Protein AF-0000000076566962 (afdb_homodimer)

Radius of gyration: 20.41 Å; Cα contacts (8 Å, |Δi|>4): 404; chains: 2; bounding box: 55×51×40 Å

Nearest PDB structures (foldseek):
  2zn9-assembly1_B  TM=9.344E-01  e=1.612E-15  Homo sapiens
  3aak-assembly1_A-2  TM=9.432E-01  e=4.659E-15  Homo sapiens
  5jjg-assembly1_A-2  TM=9.300E-01  e=2.818E-15  Mus musculus
  5gqq-assembly1_C  TM=9.405E-01  e=2.354E-14  Homo sapiens
  1hqv-assembly1_A  TM=9.440E-01  e=3.292E-14  Mus musculus

Organism: Mesocestoides corti (NCBI:txid53468)

Structure (mmCIF, N/CA/C/O backbone):
data_AF-0000000076566962-model_v1
#
loop_
_entity.id
_entity.type
_entity.pdbx_description
1 polymer Sorcin
#
loop_
_atom_site.group_PDB
_atom_site.id
_atom_site.type_symbol
_atom_site.label_atom_id
_atom_site.label_alt_id
_atom_site.label_comp_id
_atom_site.label_asym_id
_atom_site.label_entity_id
_atom_site.label_seq_id
_atom_site.pdbx_PDB_ins_code
_atom_site.Cartn_x
_atom_site.Cartn_y
_atom_site.Cartn_z
_atom_site.occupancy
_atom_site.B_iso_or_equiv
_atom_site.auth_seq_id
_atom_site.auth_comp_id
_atom_site.auth_asym_id
_atom_site.auth_atom_id
_atom_site.pdbx_PDB_model_num
ATOM 1 N N . MET A 1 1 ? 7.621 24.094 -20.094 1 69.44 1 MET A N 1
ATOM 2 C CA . MET A 1 1 ? 7.801 23.656 -18.703 1 69.44 1 MET A CA 1
ATOM 3 C C . MET A 1 1 ? 8.633 24.656 -17.922 1 69.44 1 MET A C 1
ATOM 5 O O . MET A 1 1 ? 9.5 25.328 -18.484 1 69.44 1 MET A O 1
ATOM 9 N N . ASP A 1 2 ? 8.148 25 -16.656 1 84.31 2 ASP A N 1
ATOM 10 C CA . ASP A 1 2 ? 8.836 25.938 -15.789 1 84.31 2 ASP A CA 1
ATOM 11 C C . ASP A 1 2 ? 10.281 25.516 -15.555 1 84.31 2 ASP A C 1
ATOM 13 O O . ASP A 1 2 ? 10.555 24.359 -15.281 1 84.31 2 ASP A O 1
ATOM 17 N N . GLN A 1 3 ? 11.195 26.344 -15.922 1 88.5 3 GLN A N 1
ATOM 18 C CA . GLN A 1 3 ? 12.633 26.109 -15.805 1 88.5 3 GLN A CA 1
ATOM 19 C C . GLN A 1 3 ? 12.992 25.594 -14.422 1 88.5 3 GLN A C 1
ATOM 21 O O . GLN A 1 3 ? 13.891 24.75 -14.281 1 88.5 3 GLN A O 1
ATOM 26 N N . ARG A 1 4 ? 12.359 26.062 -13.477 1 91.25 4 ARG A N 1
ATOM 27 C CA . ARG A 1 4 ? 12.602 25.625 -12.102 1 91.25 4 ARG A CA 1
ATOM 28 C C . ARG A 1 4 ? 12.328 24.125 -11.953 1 91.25 4 ARG A C 1
ATOM 30 O O . ARG A 1 4 ? 13.078 23.422 -11.273 1 91.25 4 ARG A O 1
ATOM 37 N N . ILE A 1 5 ? 11.352 23.656 -12.594 1 92.75 5 ILE A N 1
ATOM 38 C CA . ILE A 1 5 ? 10.961 22.25 -12.523 1 92.75 5 ILE A CA 1
ATOM 39 C C . ILE A 1 5 ? 12.016 21.391 -13.203 1 92.75 5 ILE A C 1
ATOM 41 O O . ILE A 1 5 ? 12.391 20.328 -12.695 1 92.75 5 ILE A O 1
ATOM 45 N N . VAL A 1 6 ? 12.477 21.844 -14.289 1 93.31 6 VAL A N 1
ATOM 46 C CA . VAL A 1 6 ? 13.492 21.094 -15.031 1 93.31 6 VAL A CA 1
ATOM 47 C C . VAL A 1 6 ? 14.758 20.969 -14.195 1 93.31 6 VAL A C 1
ATOM 49 O O . VAL A 1 6 ? 15.383 19.906 -14.148 1 93.31 6 VAL A O 1
ATOM 52 N N . GLU A 1 7 ? 15.148 22.062 -13.555 1 94.38 7 GLU A N 1
ATOM 53 C CA . GLU A 1 7 ? 16.328 22.047 -12.695 1 94.38 7 GLU A CA 1
ATOM 54 C C . GLU A 1 7 ? 16.156 21.078 -11.531 1 94.38 7 GLU A C 1
ATOM 56 O O . GLU A 1 7 ? 17.078 20.344 -11.18 1 94.38 7 GLU A O 1
ATOM 61 N N . MET A 1 8 ? 14.969 21.156 -10.984 1 94.44 8 MET A N 1
ATOM 62 C CA . MET A 1 8 ? 14.672 20.25 -9.867 1 94.44 8 MET A CA 1
ATOM 63 C C . MET A 1 8 ? 14.695 18.797 -10.328 1 94.44 8 MET A C 1
ATOM 65 O O . MET A 1 8 ? 15.227 17.938 -9.625 1 94.44 8 MET A O 1
ATOM 69 N N . PHE A 1 9 ? 14.133 18.531 -11.492 1 97 9 PHE A N 1
ATOM 70 C CA . PHE A 1 9 ? 14.133 17.188 -12.055 1 97 9 PHE A CA 1
ATOM 71 C C . PHE A 1 9 ? 15.555 16.656 -12.18 1 97 9 PHE A C 1
ATOM 73 O O . PHE A 1 9 ? 15.836 15.523 -11.789 1 97 9 PHE A O 1
ATOM 80 N N . GLN A 1 10 ? 16.391 17.484 -12.688 1 95.94 10 GLN A N 1
ATOM 81 C CA . GLN A 1 10 ? 17.781 17.078 -12.898 1 95.94 10 GLN A CA 1
ATOM 82 C C . GLN A 1 10 ? 18.469 16.797 -11.57 1 95.94 10 GLN A C 1
ATOM 84 O O . GLN A 1 10 ? 19.328 15.906 -11.492 1 95.94 10 GLN A O 1
ATOM 89 N N . ARG A 1 11 ? 18.094 17.5 -10.547 1 95.94 11 ARG A N 1
ATOM 90 C CA . ARG A 1 11 ? 18.672 17.297 -9.219 1 95.94 11 ARG A CA 1
ATOM 91 C C . ARG A 1 11 ? 18.219 15.961 -8.633 1 95.94 11 ARG A C 1
ATOM 93 O O . ARG A 1 11 ? 18.984 15.289 -7.945 1 95.94 11 ARG A O 1
ATOM 100 N N . VAL A 1 12 ? 17.016 15.625 -8.914 1 96.88 12 VAL A N 1
ATOM 101 C CA . VAL A 1 12 ? 16.438 14.414 -8.344 1 96.88 12 VAL A CA 1
ATOM 102 C C . VAL A 1 12 ? 16.891 13.195 -9.141 1 96.88 12 VAL A C 1
ATOM 104 O O . VAL A 1 12 ? 17.125 12.125 -8.578 1 96.88 12 VAL A O 1
ATOM 107 N N . ASP A 1 13 ? 17.047 13.414 -10.469 1 97.25 13 ASP A N 1
ATOM 108 C CA . ASP A 1 13 ? 17.484 12.344 -11.359 1 97.25 13 ASP A CA 1
ATOM 109 C C . ASP A 1 13 ? 18.984 12.102 -11.219 1 97.25 13 ASP A C 1
ATOM 111 O O . ASP A 1 13 ? 19.766 12.375 -12.141 1 97.25 13 ASP A O 1
ATOM 115 N N . LYS A 1 14 ? 19.375 11.414 -10.273 1 95.38 14 LYS A N 1
ATOM 116 C CA . LYS A 1 14 ? 20.781 11.266 -9.883 1 95.38 14 LYS A CA 1
ATOM 117 C C . LYS A 1 14 ? 21.578 10.547 -10.961 1 95.38 14 LYS A C 1
ATOM 119 O O . LYS A 1 14 ? 22.75 10.859 -11.188 1 95.38 14 LYS A O 1
ATOM 124 N N . ASP A 1 15 ? 21.016 9.578 -11.656 1 93.75 15 ASP A N 1
ATOM 125 C CA . ASP A 1 15 ? 21.75 8.82 -12.648 1 93.75 15 ASP A CA 1
ATOM 126 C C . ASP A 1 15 ? 21.578 9.414 -14.039 1 93.75 15 ASP A C 1
ATOM 128 O O . ASP A 1 15 ? 22.062 8.852 -15.031 1 93.75 15 ASP A O 1
ATOM 132 N N . ARG A 1 16 ? 20.828 10.492 -14.172 1 95.62 16 ARG A N 1
ATOM 133 C CA . ARG A 1 16 ? 20.609 11.242 -15.406 1 95.62 16 ARG A CA 1
ATOM 134 C C . ARG A 1 16 ? 20.031 10.352 -16.5 1 95.62 16 ARG A C 1
ATOM 136 O O . ARG A 1 16 ? 20.422 10.438 -17.656 1 95.62 16 ARG A O 1
ATOM 143 N N . SER A 1 17 ? 19.125 9.453 -16.078 1 94.62 17 SER A N 1
ATOM 144 C CA . SER A 1 17 ? 18.5 8.531 -17.016 1 94.62 17 SER A CA 1
ATOM 145 C C . SER A 1 17 ? 17.328 9.195 -17.734 1 94.62 17 SER A C 1
ATOM 147 O O . SER A 1 17 ? 16.828 8.664 -18.734 1 94.62 17 SER A O 1
ATOM 149 N N . GLY A 1 18 ? 16.922 10.344 -17.234 1 95.75 18 GLY A N 1
ATOM 150 C CA . GLY A 1 18 ? 15.727 10.977 -17.75 1 95.75 18 GLY A CA 1
ATOM 151 C C . GLY A 1 18 ? 14.453 10.453 -17.094 1 95.75 18 GLY A C 1
ATOM 152 O O . GLY A 1 18 ? 13.352 10.836 -17.5 1 95.75 18 GLY A O 1
ATOM 153 N N . GLN A 1 19 ? 14.555 9.586 -16.172 1 96 19 GLN A N 1
ATOM 154 C CA . GLN A 1 19 ? 13.453 9.023 -15.391 1 96 19 GLN A CA 1
ATOM 155 C C . GLN A 1 19 ? 13.773 9.047 -13.891 1 96 19 GLN A C 1
ATOM 157 O O . GLN A 1 19 ? 14.906 8.805 -13.492 1 96 19 GLN A O 1
ATOM 162 N N . ILE A 1 20 ? 12.812 9.391 -13.102 1 96.75 20 ILE A N 1
ATOM 163 C CA . ILE A 1 20 ? 12.984 9.383 -11.648 1 96.75 20 ILE A CA 1
ATOM 164 C C . ILE A 1 20 ? 12.367 8.109 -11.062 1 96.75 20 ILE A C 1
ATOM 166 O O . ILE A 1 20 ? 11.203 7.793 -11.336 1 96.75 20 ILE A O 1
ATOM 170 N N . THR A 1 21 ? 13.172 7.355 -10.32 1 94 21 THR A N 1
ATOM 171 C CA . THR A 1 21 ? 12.703 6.16 -9.625 1 94 21 THR A CA 1
ATOM 172 C C . THR A 1 21 ? 12.195 6.508 -8.234 1 94 21 THR A C 1
ATOM 174 O O . THR A 1 21 ? 12.367 7.641 -7.77 1 94 21 THR A O 1
ATOM 177 N N . ALA A 1 22 ? 11.594 5.523 -7.57 1 93.31 22 ALA A N 1
ATOM 178 C CA . ALA A 1 22 ? 11.141 5.711 -6.199 1 93.31 22 ALA A CA 1
ATOM 179 C C . ALA A 1 22 ? 12.305 6.008 -5.266 1 93.31 22 ALA A C 1
ATOM 181 O O . ALA A 1 22 ? 12.188 6.832 -4.352 1 93.31 22 ALA A O 1
ATOM 182 N N . GLU A 1 23 ? 13.391 5.395 -5.523 1 91.62 23 GLU A N 1
ATOM 183 C CA . GLU A 1 23 ? 14.586 5.574 -4.703 1 91.62 23 GLU A CA 1
ATOM 184 C C . GLU A 1 23 ? 15.156 6.98 -4.863 1 91.62 23 GLU A C 1
ATOM 186 O O . GLU A 1 23 ? 15.586 7.598 -3.889 1 91.62 23 GLU A O 1
ATOM 191 N N . GLU A 1 24 ? 15.172 7.402 -6.082 1 96 24 GLU A N 1
ATOM 192 C CA . GLU A 1 24 ? 15.672 8.75 -6.332 1 96 24 GLU A CA 1
ATOM 193 C C . GLU A 1 24 ? 14.773 9.805 -5.691 1 96 24 GLU A C 1
ATOM 195 O O . GLU A 1 24 ? 15.258 10.773 -5.113 1 96 24 GLU A O 1
ATOM 200 N N . LEU A 1 25 ? 13.484 9.578 -5.844 1 96.75 25 LEU A N 1
ATOM 201 C CA . LEU A 1 25 ? 12.547 10.492 -5.199 1 96.75 25 LEU A CA 1
ATOM 202 C C . LEU A 1 25 ? 12.672 10.43 -3.684 1 96.75 25 LEU A C 1
ATOM 204 O O . LEU A 1 25 ? 12.617 11.453 -3.006 1 96.75 25 LEU A O 1
ATOM 208 N N . GLN A 1 26 ? 12.836 9.219 -3.164 1 95.38 26 GLN A N 1
ATOM 209 C CA . GLN A 1 26 ? 13.039 9.016 -1.731 1 95.38 26 GLN A CA 1
ATOM 210 C C . GLN A 1 26 ? 14.227 9.82 -1.223 1 95.38 26 GLN A C 1
ATOM 212 O O . GLN A 1 26 ? 14.141 10.477 -0.183 1 95.38 26 GLN A O 1
ATOM 217 N N . ALA A 1 27 ? 15.297 9.781 -1.951 1 95.12 27 ALA A N 1
ATOM 218 C CA . ALA A 1 27 ? 16.531 10.469 -1.561 1 95.12 27 ALA A CA 1
ATOM 219 C C . ALA A 1 27 ? 16.344 11.984 -1.609 1 95.12 27 ALA A C 1
ATOM 221 O O . ALA A 1 27 ? 17.062 12.719 -0.929 1 95.12 27 ALA A O 1
ATOM 222 N N . ALA A 1 28 ? 15.43 12.461 -2.379 1 96.56 28 ALA A N 1
ATOM 223 C CA . ALA A 1 28 ? 15.227 13.891 -2.588 1 96.56 28 ALA A CA 1
ATOM 224 C C . ALA A 1 28 ? 14.297 14.477 -1.528 1 96.56 28 ALA A C 1
ATOM 226 O O . ALA A 1 28 ? 14.242 15.695 -1.348 1 96.56 28 ALA A O 1
ATOM 227 N N . LEU A 1 29 ? 13.562 13.641 -0.862 1 97 29 LEU A N 1
ATOM 228 C CA . LEU A 1 29 ? 12.555 14.117 0.075 1 97 29 LEU A CA 1
ATOM 229 C C . LEU A 1 29 ? 12.969 13.836 1.515 1 97 29 LEU A C 1
ATOM 231 O O . LEU A 1 29 ? 13.742 12.906 1.773 1 97 29 LEU A O 1
ATOM 235 N N . SER A 1 30 ? 12.508 14.68 2.381 1 95.88 30 SER A N 1
ATOM 236 C CA . SER A 1 30 ? 12.75 14.508 3.811 1 95.88 30 SER A CA 1
ATOM 237 C C . SER A 1 30 ? 11.445 14.352 4.578 1 95.88 30 SER A C 1
ATOM 239 O O . SER A 1 30 ? 10.445 15.008 4.266 1 95.88 30 SER A O 1
ATOM 241 N N . ASN A 1 31 ? 11.492 13.469 5.598 1 95.56 31 ASN A N 1
ATOM 242 C CA . ASN A 1 31 ? 10.297 13.266 6.406 1 95.56 31 ASN A CA 1
ATOM 243 C C . ASN A 1 31 ? 10.359 14.07 7.703 1 95.56 31 ASN A C 1
ATOM 245 O O . ASN A 1 31 ? 9.406 14.07 8.484 1 95.56 31 ASN A O 1
ATOM 249 N N . GLY A 1 32 ? 11.477 14.664 8 1 94.5 32 GLY A N 1
ATOM 250 C CA . GLY A 1 32 ? 11.617 15.5 9.18 1 94.5 32 GLY A CA 1
ATOM 251 C C . GLY A 1 32 ? 11.984 14.719 10.43 1 94.5 32 GLY A C 1
ATOM 252 O O . GLY A 1 32 ? 12.109 15.289 11.516 1 94.5 32 GLY A O 1
ATOM 253 N N . LEU A 1 33 ? 12.172 13.367 10.352 1 94 33 LEU A N 1
ATOM 254 C CA . LEU A 1 33 ? 12.477 12.523 11.5 1 94 33 LEU A CA 1
ATOM 255 C C . LEU A 1 33 ? 13.922 12.055 11.469 1 94 33 LEU A C 1
ATOM 257 O O . LEU A 1 33 ? 14.391 11.391 12.398 1 94 33 LEU A O 1
ATOM 261 N N . GLY A 1 34 ? 14.625 12.406 10.438 1 90.94 34 GLY A N 1
ATOM 262 C CA . GLY A 1 34 ? 16.016 11.992 10.312 1 90.94 34 GLY A CA 1
ATOM 263 C C . GLY A 1 34 ? 16.172 10.586 9.773 1 90.94 34 GLY A C 1
ATOM 264 O O . GLY A 1 34 ? 17.266 10.016 9.82 1 90.94 34 GLY A O 1
ATOM 265 N N . THR A 1 35 ? 15.094 9.938 9.391 1 90 35 THR A N 1
ATOM 266 C CA . THR A 1 35 ? 15.102 8.633 8.742 1 90 35 THR A CA 1
ATOM 267 C C . THR A 1 35 ? 14.75 8.766 7.262 1 90 35 THR A C 1
ATOM 269 O O . THR A 1 35 ? 14.242 9.805 6.828 1 90 35 THR A O 1
ATOM 272 N N . PRO A 1 36 ? 15.07 7.805 6.5 1 90.31 36 PRO A N 1
ATOM 273 C CA . PRO A 1 36 ? 14.711 7.875 5.078 1 90.31 36 PRO A CA 1
ATOM 274 C C . PRO A 1 36 ? 13.211 8.031 4.855 1 90.31 36 PRO A C 1
ATOM 276 O O . PRO A 1 36 ? 12.414 7.484 5.621 1 90.31 36 PRO A O 1
ATOM 279 N N . PHE A 1 37 ? 12.961 8.812 3.797 1 94.94 37 PHE A N 1
ATOM 280 C CA . PHE A 1 37 ? 11.562 8.938 3.391 1 94.94 37 PHE A CA 1
ATOM 281 C C . PHE A 1 37 ? 10.969 7.574 3.068 1 94.94 37 PHE A C 1
ATOM 283 O O . PHE A 1 37 ? 11.641 6.711 2.51 1 94.94 37 PHE A O 1
ATOM 290 N N . ASP A 1 38 ? 9.703 7.422 3.453 1 92.69 38 ASP A N 1
ATOM 291 C CA . ASP A 1 38 ? 9.047 6.129 3.279 1 92.69 38 ASP A CA 1
ATOM 292 C C . ASP A 1 38 ? 8.906 5.777 1.8 1 92.69 38 ASP A C 1
ATOM 294 O O . ASP A 1 38 ? 8.281 6.52 1.038 1 92.69 38 ASP A O 1
ATOM 298 N N . ILE A 1 39 ? 9.391 4.652 1.445 1 90.88 39 ILE A N 1
ATOM 299 C CA . ILE A 1 39 ? 9.438 4.254 0.043 1 90.88 39 ILE A CA 1
ATOM 300 C C . ILE A 1 39 ? 8.039 3.924 -0.453 1 90.88 39 ILE A C 1
ATOM 302 O O . ILE A 1 39 ? 7.719 4.137 -1.625 1 90.88 39 ILE A O 1
ATOM 306 N N . THR A 1 40 ? 7.188 3.451 0.411 1 90.5 40 THR A N 1
ATOM 307 C CA . THR A 1 40 ? 5.812 3.158 0.028 1 90.5 40 THR A CA 1
ATOM 308 C C . THR A 1 40 ? 5.074 4.438 -0.367 1 90.5 40 THR A C 1
ATOM 310 O O . THR A 1 40 ? 4.285 4.438 -1.312 1 90.5 40 THR A O 1
ATOM 313 N N . CYS A 1 41 ? 5.387 5.473 0.343 1 94.19 41 CYS A N 1
ATOM 314 C CA . CYS A 1 41 ? 4.766 6.754 0.026 1 94.19 41 CYS A CA 1
ATOM 315 C C . CYS A 1 41 ? 5.258 7.281 -1.317 1 94.19 41 CYS A C 1
ATOM 317 O O . CYS A 1 41 ? 4.457 7.719 -2.146 1 94.19 41 CYS A O 1
ATOM 319 N N . THR A 1 42 ? 6.586 7.215 -1.601 1 95.25 42 THR A N 1
ATOM 320 C CA . THR A 1 42 ? 7.113 7.668 -2.883 1 95.25 42 THR A CA 1
ATOM 321 C C . THR A 1 42 ? 6.539 6.84 -4.027 1 95.25 42 THR A C 1
ATOM 323 O O . THR A 1 42 ? 6.184 7.383 -5.078 1 95.25 42 THR A O 1
ATOM 326 N N . SER A 1 43 ? 6.406 5.555 -3.748 1 92.31 43 SER A N 1
ATOM 327 C CA . SER A 1 43 ? 5.855 4.676 -4.777 1 92.31 43 SER A CA 1
ATOM 328 C C . SER A 1 43 ? 4.402 5.02 -5.082 1 92.31 43 SER A C 1
ATOM 330 O O . SER A 1 43 ? 3.99 5.008 -6.242 1 92.31 43 SER A O 1
ATOM 332 N N . LEU A 1 44 ? 3.682 5.293 -4.016 1 92.31 44 LEU A N 1
ATOM 333 C CA . LEU A 1 44 ? 2.293 5.703 -4.188 1 92.31 44 LEU A CA 1
ATOM 334 C C . LEU A 1 44 ? 2.201 6.973 -5.031 1 92.31 44 LEU A C 1
ATOM 336 O O . LEU A 1 44 ? 1.433 7.027 -5.996 1 92.31 44 LEU A O 1
ATOM 340 N N . MET A 1 45 ? 3.031 7.977 -4.734 1 95.19 45 MET A N 1
ATOM 341 C CA . MET A 1 45 ? 3.002 9.234 -5.469 1 95.19 45 MET A CA 1
ATOM 342 C C . MET A 1 45 ? 3.398 9.031 -6.926 1 95.19 45 MET A C 1
ATOM 344 O O . MET A 1 45 ? 2.768 9.578 -7.832 1 95.19 45 MET A O 1
ATOM 348 N N . ILE A 1 46 ? 4.371 8.203 -7.148 1 94.44 46 ILE A N 1
ATOM 349 C CA . ILE A 1 46 ? 4.824 7.91 -8.508 1 94.44 46 ILE A CA 1
ATOM 350 C C . ILE A 1 46 ? 3.701 7.238 -9.289 1 94.44 46 ILE A C 1
ATOM 352 O O . ILE A 1 46 ? 3.426 7.605 -10.438 1 94.44 46 ILE A O 1
ATOM 356 N N . SER A 1 47 ? 3.092 6.332 -8.625 1 91.81 47 SER A N 1
ATOM 357 C CA . SER A 1 47 ? 2.039 5.586 -9.305 1 91.81 47 SER A CA 1
ATOM 358 C C . SER A 1 47 ? 0.9 6.508 -9.734 1 91.81 47 SER A C 1
ATOM 360 O O . SER A 1 47 ? 0.247 6.266 -10.75 1 91.81 47 SER A O 1
ATOM 362 N N . ILE A 1 48 ? 0.655 7.551 -8.992 1 91.69 48 ILE A N 1
ATOM 363 C CA . ILE A 1 48 ? -0.424 8.492 -9.273 1 91.69 48 ILE A CA 1
ATOM 364 C C . ILE A 1 48 ? -0.109 9.273 -10.547 1 91.69 48 ILE A C 1
ATOM 366 O O . ILE A 1 48 ? -1.008 9.578 -11.336 1 91.69 48 ILE A O 1
ATOM 370 N N . PHE A 1 49 ? 1.11 9.508 -10.852 1 94.62 49 PHE A N 1
ATOM 371 C CA . PHE A 1 49 ? 1.434 10.43 -11.93 1 94.62 49 PHE A CA 1
ATOM 372 C C . PHE A 1 49 ? 2.141 9.703 -13.07 1 94.62 49 PHE A C 1
ATOM 374 O O . PHE A 1 49 ? 2.416 10.297 -14.117 1 94.62 49 PHE A O 1
ATOM 381 N N . ASP A 1 50 ? 2.432 8.492 -12.844 1 93.06 50 ASP A N 1
ATOM 382 C CA . ASP A 1 50 ? 3.076 7.676 -13.867 1 93.06 50 ASP A CA 1
ATOM 383 C C . ASP A 1 50 ? 2.094 7.309 -14.977 1 93.06 50 ASP A C 1
ATOM 385 O O . ASP A 1 50 ? 1.531 6.211 -14.977 1 93.06 50 ASP A O 1
ATOM 389 N N . GLN A 1 51 ? 1.978 8.055 -15.969 1 89.81 51 GLN A N 1
ATOM 390 C CA . GLN A 1 51 ? 0.965 7.934 -17.016 1 89.81 51 GLN A CA 1
ATOM 391 C C . GLN A 1 51 ? 1.232 6.719 -17.891 1 89.81 51 GLN A C 1
ATOM 393 O O . GLN A 1 51 ? 0.297 6.074 -18.375 1 89.81 51 GLN A O 1
ATOM 398 N N . ASP A 1 52 ? 2.5 6.426 -18.125 1 87.44 52 ASP A N 1
ATOM 399 C CA . ASP A 1 52 ? 2.803 5.324 -19.031 1 87.44 52 ASP A CA 1
ATOM 400 C C . ASP A 1 52 ? 2.992 4.016 -18.266 1 87.44 52 ASP A C 1
ATOM 402 O O . ASP A 1 52 ? 3.367 2.996 -18.859 1 87.44 52 ASP A O 1
ATOM 406 N N . ASN A 1 53 ?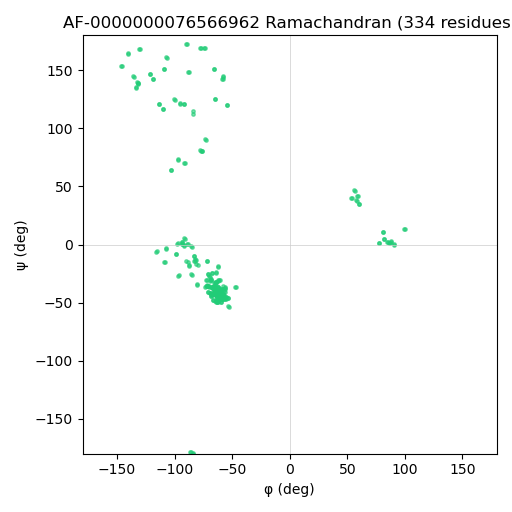 2.82 4.023 -16.938 1 85.81 53 ASN A N 1
ATOM 407 C CA . ASN A 1 53 ? 2.795 2.854 -16.062 1 85.81 53 ASN A CA 1
ATOM 408 C C . ASN A 1 53 ? 4.105 2.072 -16.125 1 85.81 53 ASN A C 1
ATOM 410 O O . ASN A 1 53 ? 4.098 0.841 -16.125 1 85.81 53 ASN A O 1
ATOM 414 N N . ASN A 1 54 ? 5.211 2.824 -16.297 1 84.56 54 ASN A N 1
ATOM 415 C CA . ASN A 1 54 ? 6.492 2.129 -16.359 1 84.56 54 ASN A CA 1
ATOM 416 C C . ASN A 1 54 ? 7.207 2.135 -15.016 1 84.56 54 ASN A C 1
ATOM 418 O O . ASN A 1 54 ? 8.359 1.698 -14.914 1 84.56 54 ASN A O 1
ATOM 422 N N . GLY A 1 55 ? 6.57 2.742 -13.977 1 86.69 55 GLY A N 1
ATOM 423 C CA . GLY A 1 55 ? 7.117 2.686 -12.625 1 86.69 55 GLY A CA 1
ATOM 424 C C . GLY A 1 55 ? 8.055 3.834 -12.312 1 86.69 55 GLY A C 1
ATOM 425 O O . GLY A 1 55 ? 8.625 3.9 -11.227 1 86.69 55 GLY A O 1
ATOM 426 N N . THR A 1 56 ? 8.258 4.711 -13.297 1 92.5 56 THR A N 1
ATOM 427 C CA . THR A 1 56 ? 9.133 5.863 -13.125 1 92.5 56 THR A CA 1
ATOM 428 C C . THR A 1 56 ? 8.445 7.145 -13.578 1 92.5 56 THR A C 1
ATOM 430 O O . THR A 1 56 ? 7.324 7.102 -14.086 1 92.5 56 THR A O 1
ATOM 433 N N . ILE A 1 57 ? 9.062 8.203 -13.234 1 96.19 57 ILE A N 1
ATOM 434 C CA . ILE A 1 57 ? 8.484 9.508 -13.547 1 96.19 57 ILE A CA 1
ATOM 435 C C . ILE A 1 57 ? 9.375 10.234 -14.562 1 96.19 57 ILE A C 1
ATOM 437 O O . ILE A 1 57 ? 10.562 10.43 -14.32 1 96.19 57 ILE A O 1
ATOM 441 N N . SER A 1 58 ? 8.742 10.562 -15.727 1 96.12 58 SER A N 1
ATOM 442 C CA . SER A 1 58 ? 9.43 11.391 -16.719 1 96.12 58 SER A CA 1
ATOM 443 C C . SER A 1 58 ? 9.414 12.859 -16.312 1 96.12 58 SER A C 1
ATOM 445 O O . SER A 1 58 ? 8.734 13.242 -15.359 1 96.12 58 SER A O 1
ATOM 447 N N . CYS A 1 59 ? 10.227 13.609 -17.078 1 94.5 59 CYS A N 1
ATOM 448 C CA . CYS A 1 59 ? 10.312 15.031 -16.75 1 94.5 59 CYS A CA 1
ATOM 449 C C . CYS A 1 59 ? 8.945 15.695 -16.859 1 94.5 59 CYS A C 1
ATOM 451 O O . CYS A 1 59 ? 8.57 16.5 -15.992 1 94.5 59 CYS A O 1
ATOM 453 N N . ASN A 1 60 ? 8.234 15.375 -17.812 1 92.5 60 ASN A N 1
ATOM 454 C CA . ASN A 1 60 ? 6.906 15.938 -18 1 92.5 60 ASN A CA 1
ATOM 455 C C . ASN A 1 60 ? 5.969 15.555 -16.844 1 92.5 60 ASN A C 1
ATOM 457 O O . ASN A 1 60 ? 5.203 16.391 -16.359 1 92.5 60 ASN A O 1
ATOM 46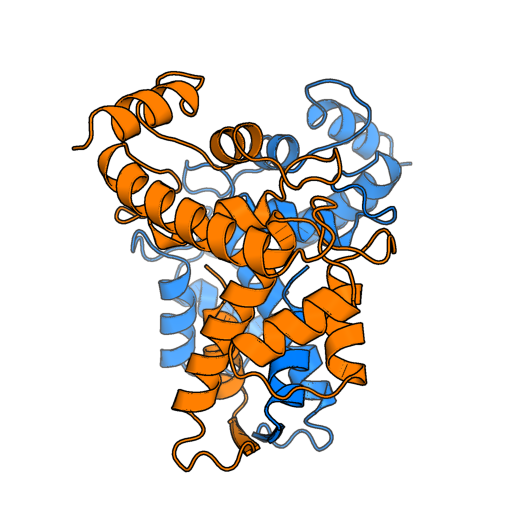1 N N . GLU A 1 61 ? 6.027 14.336 -16.406 1 96 61 GLU A N 1
ATOM 462 C CA . GLU A 1 61 ? 5.211 13.867 -15.297 1 96 61 GLU A CA 1
ATOM 463 C C . GLU A 1 61 ? 5.66 14.5 -13.977 1 96 61 GLU A C 1
ATOM 465 O O . GLU A 1 61 ? 4.848 14.695 -13.07 1 96 61 GLU A O 1
ATOM 470 N N . PHE A 1 62 ? 6.922 14.805 -14.016 1 97.12 62 PHE A N 1
ATOM 471 C CA . PHE A 1 62 ? 7.523 15.305 -12.781 1 97.12 62 PHE A CA 1
ATOM 472 C C . PHE A 1 62 ? 6.941 16.656 -12.406 1 97.12 62 PHE A C 1
ATOM 474 O O . PHE A 1 62 ? 6.773 16.969 -11.219 1 97.12 62 PHE A O 1
ATOM 481 N N . GLY A 1 63 ? 6.688 17.453 -13.336 1 95.62 63 GLY A N 1
ATOM 482 C CA . GLY A 1 63 ? 6.105 18.766 -13.039 1 95.62 63 GLY A CA 1
ATOM 483 C C . GLY A 1 63 ? 4.836 18.672 -12.211 1 95.62 63 GLY A C 1
ATOM 484 O O . GLY A 1 63 ? 4.676 19.391 -11.227 1 95.62 63 GLY A O 1
ATOM 485 N N . GLN A 1 64 ? 3.982 17.797 -12.594 1 95.69 64 GLN A N 1
ATOM 486 C CA . GLN A 1 64 ? 2.73 17.609 -11.867 1 95.69 64 GLN A CA 1
ATOM 487 C C . GLN A 1 64 ? 2.984 17.016 -10.477 1 95.69 64 GLN A C 1
ATOM 489 O O . GLN A 1 64 ? 2.369 17.438 -9.5 1 95.69 64 GLN A O 1
ATOM 494 N N . LEU A 1 65 ? 3.869 16.062 -10.438 1 96.94 65 LEU A N 1
ATOM 495 C CA . LEU A 1 65 ? 4.234 15.461 -9.156 1 96.94 65 LEU A CA 1
ATOM 496 C C . LEU A 1 65 ? 4.824 16.5 -8.211 1 96.94 65 LEU A C 1
ATOM 498 O O . LEU A 1 65 ? 4.477 16.547 -7.031 1 96.94 65 LEU A O 1
ATOM 502 N N . PHE A 1 66 ? 5.656 17.344 -8.773 1 96.56 66 PHE A N 1
ATOM 503 C CA . PHE A 1 66 ? 6.297 18.391 -7.992 1 96.56 66 PHE A CA 1
ATOM 504 C C . PHE A 1 66 ? 5.258 19.359 -7.422 1 96.56 66 PHE A C 1
ATOM 506 O O . PHE A 1 66 ? 5.309 19.688 -6.234 1 96.56 66 PHE A O 1
ATOM 513 N N . ASN A 1 67 ? 4.383 19.766 -8.211 1 96.31 67 ASN A N 1
ATOM 514 C CA . ASN A 1 67 ? 3.312 20.656 -7.75 1 96.31 67 ASN A CA 1
ATOM 515 C C . ASN A 1 67 ? 2.445 19.969 -6.691 1 96.31 67 ASN A C 1
ATOM 517 O O . ASN A 1 67 ? 2.029 20.609 -5.727 1 96.31 67 ASN A O 1
ATOM 521 N N . TYR A 1 68 ? 2.191 18.719 -6.879 1 97 68 TYR A N 1
ATOM 522 C CA . TYR A 1 68 ? 1.432 17.906 -5.93 1 97 68 TYR A CA 1
ATOM 523 C C . TYR A 1 68 ? 2.127 17.859 -4.574 1 97 68 TYR A C 1
ATOM 525 O O . TYR A 1 68 ? 1.507 18.125 -3.543 1 97 68 TYR A O 1
ATOM 533 N N . ILE A 1 69 ? 3.396 17.609 -4.574 1 97.31 69 ILE A N 1
ATOM 534 C CA . ILE A 1 69 ? 4.18 17.516 -3.348 1 97.31 69 ILE A CA 1
ATOM 535 C C . ILE A 1 69 ? 4.238 18.875 -2.666 1 97.31 69 ILE A C 1
ATOM 537 O O . ILE A 1 69 ? 4.098 18.969 -1.445 1 97.31 69 ILE A O 1
ATOM 541 N N . THR A 1 70 ? 4.43 19.891 -3.477 1 97.06 70 THR A N 1
ATOM 542 C CA . THR A 1 70 ? 4.484 21.25 -2.945 1 97.06 70 THR A CA 1
ATOM 543 C C . THR A 1 70 ? 3.172 21.625 -2.258 1 97.06 70 THR A C 1
ATOM 545 O O . THR A 1 70 ? 3.174 22.234 -1.192 1 97.06 70 THR A O 1
ATOM 548 N N . ALA A 1 71 ? 2.086 21.219 -2.814 1 97.69 71 ALA A N 1
ATOM 549 C CA . ALA A 1 71 ? 0.779 21.469 -2.215 1 97.69 71 ALA A CA 1
ATOM 550 C C . ALA A 1 71 ? 0.645 20.766 -0.868 1 97.69 71 ALA A C 1
ATOM 552 O O . ALA A 1 71 ? 0.158 21.359 0.101 1 97.69 71 ALA A O 1
ATOM 553 N N . TRP A 1 72 ? 1.075 19.562 -0.784 1 98 72 TRP A N 1
ATOM 554 C CA . TRP A 1 72 ? 1.037 18.812 0.469 1 98 72 TRP A CA 1
ATOM 555 C C . TRP A 1 72 ? 1.966 19.438 1.505 1 98 72 TRP A C 1
ATOM 557 O O . TRP A 1 72 ? 1.647 19.469 2.695 1 98 72 TRP A O 1
ATOM 567 N N . GLN A 1 73 ? 3.127 19.891 1.017 1 97.69 73 GLN A N 1
ATOM 568 C CA . GLN A 1 73 ? 4.074 20.531 1.925 1 97.69 73 GLN A CA 1
ATOM 569 C C . GLN A 1 73 ? 3.471 21.781 2.559 1 97.69 73 GLN A C 1
ATOM 571 O O . GLN A 1 73 ? 3.646 22.031 3.754 1 97.69 73 GLN A O 1
ATOM 576 N N . ASN A 1 74 ? 2.787 22.531 1.771 1 97.88 74 ASN A N 1
ATOM 577 C CA . ASN A 1 74 ? 2.129 23.719 2.287 1 97.88 74 ASN A CA 1
ATOM 578 C C . ASN A 1 74 ? 1.089 23.375 3.35 1 97.88 74 ASN A C 1
ATOM 580 O O . ASN A 1 74 ? 1.028 24.016 4.398 1 97.88 74 ASN A O 1
ATOM 584 N N . LEU A 1 75 ? 0.302 22.391 3.109 1 97.75 75 LEU A N 1
ATOM 585 C CA . LEU A 1 75 ? -0.7 21.953 4.07 1 97.75 75 LEU A CA 1
ATOM 586 C C . LEU A 1 75 ? -0.038 21.422 5.344 1 97.75 75 LEU A C 1
ATOM 588 O O . LEU A 1 75 ? -0.483 21.734 6.449 1 97.75 75 LEU A O 1
ATOM 592 N N . PHE A 1 76 ? 1.019 20.656 5.113 1 98.38 76 PHE A N 1
ATOM 593 C CA . PHE A 1 76 ? 1.771 20.109 6.238 1 98.38 76 PHE A CA 1
ATOM 594 C C . PHE A 1 76 ? 2.281 21.234 7.137 1 98.38 76 PHE A C 1
ATOM 596 O O . PHE A 1 76 ? 2.152 21.156 8.359 1 98.38 76 PHE A O 1
ATOM 603 N N . TYR A 1 77 ? 2.844 22.234 6.5 1 97.38 77 TYR A N 1
ATOM 604 C CA . TYR A 1 77 ? 3.363 23.391 7.23 1 97.38 77 TYR A CA 1
ATOM 605 C C . TYR A 1 77 ? 2.26 24.078 8.023 1 97.38 77 TYR A C 1
ATOM 607 O O . TYR A 1 77 ? 2.473 24.484 9.172 1 97.38 77 TYR A O 1
ATOM 615 N N . GLN A 1 78 ? 1.121 24.172 7.484 1 97.75 78 GLN A N 1
ATOM 616 C CA . GLN A 1 78 ? -0.017 24.781 8.156 1 97.75 78 GLN A CA 1
ATOM 617 C C . GLN A 1 78 ? -0.465 23.953 9.359 1 97.75 78 GLN A C 1
ATOM 619 O O . GLN A 1 78 ? -0.861 24.5 10.391 1 97.75 78 GLN A O 1
ATOM 624 N N . HIS A 1 79 ? -0.392 22.672 9.258 1 98.25 79 HIS A N 1
ATOM 625 C CA . HIS A 1 79 ? -0.892 21.781 10.297 1 98.25 79 HIS A CA 1
ATOM 626 C C . HIS A 1 79 ? 0.162 21.547 11.375 1 98.25 79 HIS A C 1
ATOM 628 O O . HIS A 1 79 ? -0.165 21.141 12.492 1 98.25 79 HIS A O 1
ATOM 634 N N . ASP A 1 80 ? 1.415 21.719 10.945 1 98.31 80 ASP A N 1
ATOM 635 C CA . ASP A 1 80 ? 2.506 21.656 11.914 1 98.31 80 ASP A CA 1
ATOM 636 C C . ASP A 1 80 ? 2.598 22.969 12.711 1 98.31 80 ASP A C 1
ATOM 638 O O . ASP A 1 80 ? 3.551 23.734 12.547 1 98.31 80 ASP A O 1
ATOM 642 N N . ARG A 1 81 ? 1.795 23.141 13.703 1 96.94 81 ARG A N 1
ATOM 643 C CA . ARG A 1 81 ? 1.578 24.406 14.391 1 96.94 81 ARG A CA 1
ATOM 644 C C . ARG A 1 81 ? 2.822 24.844 15.164 1 96.94 81 ARG A C 1
ATOM 646 O O . ARG A 1 81 ? 3.135 26.031 15.242 1 96.94 81 ARG A O 1
ATOM 653 N N . ASP A 1 82 ? 3.537 23.891 15.766 1 97.38 82 ASP A N 1
ATOM 654 C CA . ASP A 1 82 ? 4.699 24.25 16.578 1 97.38 82 ASP A CA 1
ATOM 655 C C . ASP A 1 82 ? 5.973 24.266 15.734 1 97.38 82 ASP A C 1
ATOM 657 O O . ASP A 1 82 ? 7.07 24.422 16.266 1 97.38 82 ASP A O 1
ATOM 661 N N . ARG A 1 83 ? 5.844 24.062 14.414 1 97.12 83 ARG A N 1
ATOM 662 C CA . ARG A 1 83 ? 6.938 24.109 13.445 1 97.12 83 ARG A CA 1
ATOM 663 C C . ARG A 1 83 ? 8.07 23.172 13.859 1 97.12 83 ARG A C 1
ATOM 665 O O . ARG A 1 83 ? 9.25 23.547 13.766 1 97.12 83 ARG A O 1
ATOM 672 N N . SER A 1 84 ? 7.68 21.953 14.383 1 97.06 84 SER A N 1
ATOM 673 C CA . SER A 1 84 ? 8.656 20.969 14.828 1 97.06 84 SER A CA 1
ATOM 674 C C . SER A 1 84 ? 9.18 20.141 13.656 1 97.06 84 SER A C 1
ATOM 676 O O . SER A 1 84 ? 10.18 19.438 13.789 1 97.06 84 SER A O 1
ATOM 678 N N . GLY A 1 85 ? 8.484 20.219 12.516 1 97.5 85 GLY A N 1
ATOM 679 C CA . GLY A 1 85 ? 8.844 19.375 11.383 1 97.5 85 GLY A CA 1
ATOM 680 C C . GLY A 1 85 ? 8.156 18.016 11.406 1 97.5 85 GLY A C 1
ATOM 681 O O . GLY A 1 85 ? 8.422 17.172 10.547 1 97.5 85 GLY A O 1
ATOM 682 N N . THR A 1 86 ? 7.324 17.828 12.391 1 98 86 THR A N 1
ATOM 683 C CA . THR A 1 86 ? 6.535 16.609 12.539 1 98 86 THR A CA 1
ATOM 684 C C . THR A 1 86 ? 5.121 16.938 13.016 1 98 86 THR A C 1
ATOM 686 O O . THR A 1 86 ? 4.832 18.078 13.375 1 98 86 THR A O 1
ATOM 689 N N . ILE A 1 87 ? 4.258 15.992 12.883 1 98.44 87 ILE A N 1
ATOM 690 C CA . ILE A 1 87 ? 2.863 16.141 13.289 1 98.44 87 ILE A CA 1
ATOM 691 C C . ILE A 1 87 ? 2.584 15.273 14.516 1 98.44 87 ILE A C 1
ATOM 693 O O . ILE A 1 87 ? 2.77 14.055 14.477 1 98.44 87 ILE A O 1
ATOM 697 N N . ASP A 1 88 ? 2.234 15.93 15.633 1 98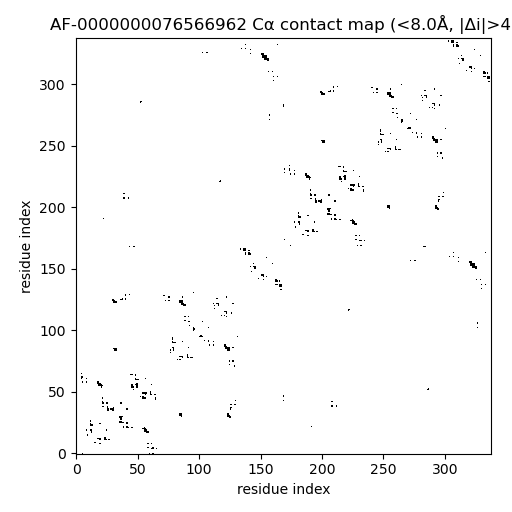.25 88 ASP A N 1
ATOM 698 C CA . ASP A 1 88 ? 1.847 15.172 16.812 1 98.25 88 ASP A CA 1
ATOM 699 C C . ASP A 1 88 ? 0.36 14.82 16.781 1 98.25 88 ASP A C 1
ATOM 701 O O . ASP A 1 88 ? -0.327 15.102 15.797 1 98.25 88 ASP A O 1
ATOM 705 N N . LEU A 1 89 ? -0.114 14.156 17.828 1 98.12 89 LEU A N 1
ATOM 706 C CA . LEU A 1 89 ? -1.477 13.633 17.812 1 98.12 89 LEU A CA 1
ATOM 707 C C . LEU A 1 89 ? -2.49 14.773 17.734 1 98.12 89 LEU A C 1
ATOM 709 O O . LEU A 1 89 ? -3.484 14.672 17.016 1 98.12 89 LEU A O 1
ATOM 713 N N . GLN A 1 90 ? -2.303 15.82 18.469 1 97.94 90 GLN A N 1
ATOM 714 C CA . GLN A 1 90 ? -3.217 16.953 18.453 1 97.94 90 GLN A CA 1
ATOM 715 C C . GLN A 1 90 ? -3.244 17.609 17.078 1 97.94 90 GLN A C 1
ATOM 717 O O . GLN A 1 90 ? -4.316 17.922 16.547 1 97.94 90 GLN A O 1
ATOM 722 N N . GLU A 1 91 ? -2.088 17.828 16.531 1 98.69 91 GLU A N 1
ATOM 723 C CA . GLU A 1 91 ? -1.99 18.406 15.195 1 98.69 91 GLU A CA 1
ATOM 724 C C . GLU A 1 91 ? -2.625 17.5 14.148 1 98.69 91 GLU A C 1
ATOM 726 O O . GLU A 1 91 ? -3.285 17.969 13.219 1 98.69 91 GLU A O 1
ATOM 731 N N . PHE A 1 92 ? -2.379 16.219 14.352 1 98.56 92 PHE A N 1
ATOM 732 C CA . PHE A 1 92 ? -2.957 15.234 13.453 1 98.56 92 PHE A CA 1
ATOM 733 C C . PHE A 1 92 ? -4.48 15.289 13.492 1 98.56 92 PHE A C 1
ATOM 735 O O . PHE A 1 92 ? -5.137 15.328 12.453 1 98.56 92 PHE A O 1
ATOM 742 N N . SER A 1 93 ? -4.996 15.336 14.625 1 98.19 93 SER A N 1
ATOM 743 C CA . SER A 1 93 ? -6.441 15.438 14.805 1 98.19 93 SER A CA 1
ATOM 744 C C . SER A 1 93 ? -6.996 16.703 14.156 1 98.19 93 SER A C 1
ATOM 746 O O . SER A 1 93 ? -8.023 16.656 13.484 1 98.19 93 SER A O 1
ATOM 748 N N . SER A 1 94 ? -6.328 17.766 14.367 1 97.44 94 SER A N 1
ATOM 749 C CA . SER A 1 94 ? -6.734 19.031 13.789 1 97.44 94 SER A CA 1
ATOM 750 C C . SER A 1 94 ? -6.688 19 12.266 1 97.44 94 SER A C 1
ATOM 752 O O . SER A 1 94 ? -7.57 19.531 11.594 1 97.44 94 SER A O 1
ATOM 754 N N . ALA A 1 95 ? -5.652 18.375 11.742 1 97.94 95 ALA A N 1
ATOM 755 C CA . ALA A 1 95 ? -5.52 18.234 10.297 1 97.94 95 ALA A CA 1
ATOM 756 C C . ALA A 1 95 ? -6.691 17.453 9.711 1 97.94 95 ALA A C 1
ATOM 758 O O . ALA A 1 95 ? -7.289 17.875 8.719 1 97.94 95 ALA A O 1
ATOM 759 N N . LEU A 1 96 ? -7.016 16.312 10.367 1 98.19 96 LEU A N 1
ATOM 760 C CA . LEU A 1 96 ? -8.133 15.5 9.891 1 98.19 96 LEU A CA 1
ATOM 761 C C . LEU A 1 96 ? -9.43 16.297 9.914 1 98.19 96 LEU A C 1
ATOM 763 O O . LEU A 1 96 ? -10.211 16.25 8.953 1 98.19 96 LEU A O 1
ATOM 767 N N . SER A 1 97 ? -9.609 17.047 10.938 1 96.75 97 SER A N 1
ATOM 768 C CA . SER A 1 97 ? -10.805 17.891 11.047 1 96.75 97 SER A CA 1
ATOM 769 C C . SER A 1 97 ? -10.836 18.953 9.961 1 96.75 97 SER A C 1
ATOM 771 O O . SER A 1 97 ? -11.898 19.234 9.398 1 96.75 97 SER A O 1
ATOM 773 N N . HIS A 1 98 ? -9.742 19.516 9.703 1 95.81 98 HIS A N 1
ATOM 774 C CA . HIS A 1 98 ? -9.633 20.531 8.656 1 95.81 98 HIS A CA 1
ATOM 775 C C . HIS A 1 98 ? -10.086 19.969 7.309 1 95.81 98 HIS A C 1
ATOM 777 O O . HIS A 1 98 ? -10.719 20.672 6.52 1 95.81 98 HIS A O 1
ATOM 783 N N . PHE A 1 99 ? -9.82 18.719 7.062 1 96 99 PHE A N 1
ATOM 784 C CA . PHE A 1 99 ? -10.188 18.094 5.801 1 96 99 PHE A CA 1
ATOM 785 C C . PHE A 1 99 ? -11.617 17.578 5.848 1 96 99 PHE A C 1
ATOM 787 O O . PHE A 1 99 ? -12.086 16.938 4.902 1 96 99 PHE A O 1
ATOM 794 N N . GLY A 1 100 ? -12.266 17.734 6.934 1 95.19 100 GLY A N 1
ATOM 795 C CA . GLY A 1 100 ? -13.688 17.422 7.02 1 95.19 100 GLY A CA 1
ATOM 796 C C . GLY A 1 100 ? -13.953 16.062 7.641 1 95.19 100 GLY A C 1
ATOM 797 O O . GLY A 1 100 ? -15.07 15.539 7.547 1 95.19 100 GLY A O 1
ATOM 798 N N . TYR A 1 101 ? -12.914 15.562 8.227 1 96.44 101 TYR A N 1
ATOM 799 C CA . TYR A 1 101 ? -13.109 14.25 8.844 1 96.44 101 TYR A CA 1
ATOM 800 C C . TYR A 1 101 ? -13.523 14.398 10.305 1 96.44 101 TYR A C 1
ATOM 802 O O . TYR A 1 101 ? -12.844 15.055 11.094 1 96.44 101 TYR A O 1
ATOM 810 N N . ASN A 1 102 ? -14.641 13.875 10.617 1 92.56 102 ASN A N 1
ATOM 811 C CA . ASN A 1 102 ? -15.125 13.82 11.992 1 92.56 102 ASN A CA 1
ATOM 812 C C . ASN A 1 102 ? -14.961 12.43 12.586 1 92.56 102 ASN A C 1
ATOM 814 O O . ASN A 1 102 ? -15.945 11.797 12.992 1 92.56 102 ASN A O 1
ATOM 818 N N . LEU A 1 103 ? -13.766 11.977 12.734 1 97.06 103 LEU A N 1
ATOM 819 C CA . LEU A 1 103 ? -13.438 10.656 13.273 1 97.06 103 LEU A CA 1
ATOM 820 C C . LEU A 1 103 ? -13.32 10.703 14.789 1 97.06 103 LEU A C 1
ATOM 822 O O . LEU A 1 103 ? -12.961 11.734 15.359 1 97.06 103 LEU A O 1
ATOM 826 N N . SER A 1 104 ? -13.648 9.641 15.422 1 97.5 104 SER A N 1
ATOM 827 C CA . SER A 1 104 ? -13.547 9.586 16.875 1 97.5 104 SER A CA 1
ATOM 828 C C . SER A 1 104 ? -12.094 9.688 17.328 1 97.5 104 SER A C 1
ATOM 830 O O . SER A 1 104 ? -11.18 9.258 16.625 1 97.5 104 SER A O 1
ATOM 832 N N . PRO A 1 105 ? -11.867 10.25 18.547 1 97.5 105 PRO A N 1
ATOM 833 C CA . PRO A 1 105 ? -10.508 10.352 19.078 1 97.5 105 PRO A CA 1
ATOM 834 C C . PRO A 1 105 ? -9.805 8.992 19.156 1 97.5 105 PRO A C 1
ATOM 836 O O . PRO A 1 105 ? -8.602 8.898 18.891 1 97.5 105 PRO A O 1
ATOM 839 N N . ARG A 1 106 ? -10.531 8.039 19.5 1 97.31 106 ARG A N 1
ATOM 840 C CA . ARG A 1 106 ? -9.969 6.695 19.594 1 97.31 106 ARG A CA 1
ATOM 841 C C . ARG A 1 106 ? -9.469 6.219 18.234 1 97.31 106 ARG A C 1
ATOM 843 O O . ARG A 1 106 ? -8.383 5.656 18.125 1 97.31 106 ARG A O 1
ATOM 850 N N . PHE A 1 107 ? -10.242 6.457 17.234 1 97.81 107 PHE A N 1
ATOM 851 C CA . PHE A 1 107 ? -9.867 6.039 15.883 1 97.81 107 PHE A CA 1
ATOM 852 C C . PHE A 1 107 ? -8.656 6.832 15.391 1 97.81 107 PHE A C 1
ATOM 854 O O . PHE A 1 107 ? -7.75 6.27 14.781 1 97.81 107 PHE A O 1
ATOM 861 N N . VAL A 1 108 ? -8.664 8.102 15.648 1 98.12 108 VAL A N 1
ATOM 862 C CA . VAL A 1 108 ? -7.551 8.953 15.234 1 98.12 108 VAL A CA 1
ATOM 863 C C . VAL A 1 108 ? -6.258 8.461 15.883 1 98.12 108 VAL A C 1
ATOM 865 O O . VAL A 1 108 ? -5.223 8.359 15.227 1 98.12 108 VAL A O 1
ATOM 868 N N . SER A 1 109 ? -6.312 8.172 17.141 1 97.5 109 SER A N 1
ATOM 869 C CA . SER A 1 109 ? -5.156 7.641 17.844 1 97.5 109 SER A CA 1
ATOM 870 C C . SER A 1 109 ? -4.695 6.312 17.25 1 97.5 109 SER A C 1
ATOM 872 O O . SER A 1 109 ? -3.498 6.102 17.047 1 97.5 109 SER A O 1
ATOM 874 N N . TRP A 1 110 ? -5.66 5.457 16.969 1 96.31 110 TRP A N 1
ATOM 875 C CA . TRP A 1 110 ? -5.363 4.168 16.344 1 96.31 110 TRP A CA 1
ATOM 876 C C . TRP A 1 110 ? -4.676 4.355 15 1 96.31 110 TRP A C 1
ATOM 878 O O . TRP A 1 110 ? -3.656 3.717 14.727 1 96.31 110 TRP A O 1
ATOM 888 N N . LEU A 1 111 ? -5.258 5.195 14.203 1 96.25 111 LEU A N 1
ATOM 889 C CA . LEU A 1 111 ? -4.742 5.445 12.859 1 96.25 111 LEU A CA 1
ATOM 890 C C . LEU A 1 111 ? -3.311 5.961 12.914 1 96.25 111 LEU A C 1
ATOM 892 O O . LEU A 1 111 ? -2.443 5.473 12.188 1 96.25 111 LEU A O 1
ATOM 896 N N . MET A 1 112 ? -3.049 6.93 13.789 1 96.56 112 MET A N 1
ATOM 897 C CA . MET A 1 112 ? -1.698 7.469 13.906 1 96.56 112 MET A CA 1
ATOM 898 C C . MET A 1 112 ? -0.724 6.395 14.383 1 96.56 112 MET A C 1
ATOM 900 O O . MET A 1 112 ? 0.383 6.281 13.859 1 96.56 112 MET A O 1
ATOM 904 N N . MET A 1 113 ? -1.124 5.594 15.359 1 94.38 113 MET A N 1
ATOM 905 C CA . MET A 1 113 ? -0.258 4.578 15.953 1 94.38 113 MET A CA 1
ATOM 906 C C . MET A 1 113 ? 0.126 3.521 14.922 1 94.38 113 MET A C 1
ATOM 908 O O . MET A 1 113 ? 1.235 2.988 14.953 1 94.38 113 MET A O 1
ATOM 912 N N . ARG A 1 114 ? -0.728 3.26 14.031 1 92.69 114 ARG A N 1
ATOM 913 C CA . ARG A 1 114 ? -0.477 2.279 12.977 1 92.69 114 ARG A CA 1
ATOM 914 C C . ARG A 1 114 ? 0.73 2.678 12.133 1 92.69 114 ARG A C 1
ATOM 916 O O . ARG A 1 114 ? 1.476 1.817 11.664 1 92.69 114 ARG A O 1
ATOM 923 N N . PHE A 1 115 ? 0.962 3.953 12 1 93.19 115 PHE A N 1
ATOM 924 C CA . PHE A 1 115 ? 2.016 4.422 11.109 1 93.19 115 PHE A CA 1
ATOM 925 C C . PHE A 1 115 ? 3.191 4.977 11.898 1 93.19 115 PHE A C 1
ATOM 927 O O . PHE A 1 115 ? 4.242 5.277 11.328 1 93.19 115 PHE A O 1
ATOM 934 N N . ASP A 1 116 ? 2.924 5.215 13.164 1 92.81 116 ASP A N 1
ATOM 935 C CA . ASP A 1 116 ? 3.998 5.57 14.086 1 92.81 116 ASP A CA 1
ATOM 936 C C . ASP A 1 116 ? 4.578 4.328 14.758 1 92.81 116 ASP A C 1
ATOM 938 O O . ASP A 1 116 ? 4.473 4.168 15.977 1 92.81 116 ASP A O 1
ATOM 942 N N . ARG A 1 117 ? 5.266 3.539 14.031 1 84.75 117 ARG A N 1
ATOM 943 C CA . ARG A 1 117 ? 5.68 2.209 14.469 1 84.75 117 ARG A CA 1
ATOM 944 C C . ARG A 1 117 ? 6.75 2.295 15.547 1 84.75 117 ARG A C 1
ATOM 946 O O . ARG A 1 117 ? 6.895 1.381 16.359 1 84.75 117 ARG A O 1
ATOM 953 N N . GLN A 1 118 ? 7.477 3.375 15.562 1 86.94 118 GLN A N 1
ATOM 954 C CA . GLN A 1 118 ? 8.5 3.545 16.594 1 86.94 118 GLN A CA 1
ATOM 955 C C . GLN A 1 118 ? 7.93 4.215 17.828 1 86.94 118 GLN A C 1
ATOM 957 O O . GLN A 1 118 ? 8.656 4.453 18.797 1 86.94 118 GLN A O 1
ATOM 962 N N . ARG A 1 119 ? 6.664 4.523 17.812 1 91.5 119 ARG A N 1
ATOM 963 C CA . ARG A 1 119 ? 5.941 5.082 18.938 1 91.5 119 ARG A CA 1
ATOM 964 C C . ARG A 1 119 ? 6.602 6.367 19.438 1 91.5 119 ARG A C 1
ATOM 966 O O . ARG A 1 119 ? 6.836 6.531 20.641 1 91.5 119 ARG A O 1
ATOM 973 N N . LEU A 1 120 ? 6.91 7.199 18.531 1 93.75 120 LEU A N 1
ATOM 974 C CA . LEU A 1 120 ? 7.516 8.492 18.828 1 93.75 120 LEU A CA 1
ATOM 975 C C . LEU A 1 120 ? 6.453 9.508 19.234 1 93.75 120 LEU A C 1
ATOM 977 O O . LEU A 1 120 ? 6.777 10.57 19.766 1 93.75 120 LEU A O 1
ATOM 981 N N . GLY A 1 121 ? 5.215 9.203 18.938 1 95.31 121 GLY A N 1
ATOM 982 C CA . GLY A 1 121 ? 4.129 10.141 19.203 1 95.31 121 GLY A CA 1
ATOM 983 C C . GLY A 1 121 ? 4.004 11.211 18.141 1 95.31 121 GLY A C 1
ATOM 984 O O . GLY A 1 121 ? 3.391 12.258 18.375 1 95.31 121 GLY A O 1
ATOM 985 N N . LYS A 1 122 ? 4.688 11.062 17.062 1 96.88 122 LYS A N 1
ATOM 986 C CA . LYS A 1 122 ? 4.668 12.008 15.945 1 96.88 122 LYS A CA 1
ATOM 987 C C . LYS A 1 122 ? 4.832 11.281 14.609 1 96.88 122 LYS A C 1
ATOM 989 O O . LYS A 1 122 ? 5.32 10.148 14.57 1 96.88 122 LYS A O 1
ATOM 994 N N . ILE A 1 123 ? 4.316 11.867 13.562 1 97.12 123 ILE A N 1
ATOM 995 C CA . ILE A 1 123 ? 4.535 11.32 12.227 1 97.12 123 ILE A CA 1
ATOM 996 C C . ILE A 1 123 ? 5.215 12.375 11.344 1 97.12 123 ILE A C 1
ATOM 998 O O . ILE A 1 123 ? 5.07 13.57 11.578 1 97.12 123 ILE A O 1
ATOM 1002 N N . GLY A 1 124 ? 6.02 11.836 10.484 1 97.44 124 GLY A N 1
ATOM 1003 C CA . GLY A 1 124 ? 6.703 12.711 9.547 1 97.44 124 GLY A CA 1
ATOM 1004 C C . GLY A 1 124 ? 5.867 13.047 8.328 1 97.44 124 GLY A C 1
ATOM 1005 O O . GLY A 1 124 ? 4.707 12.641 8.227 1 97.44 124 GLY A O 1
ATOM 1006 N N . PHE A 1 125 ? 6.473 13.828 7.477 1 98.06 125 PHE A N 1
ATOM 1007 C CA . PHE A 1 125 ? 5.812 14.312 6.27 1 98.06 125 PHE A CA 1
ATOM 1008 C C . PHE A 1 125 ? 5.359 13.141 5.398 1 98.06 125 PHE A C 1
ATOM 1010 O O . PHE A 1 125 ? 4.266 13.172 4.828 1 98.06 125 PHE A O 1
ATOM 1017 N N . ASP A 1 126 ? 6.117 12.086 5.289 1 96.56 126 ASP A N 1
ATOM 1018 C CA . ASP A 1 126 ? 5.836 10.938 4.438 1 96.56 126 ASP A CA 1
ATOM 1019 C C . ASP A 1 126 ? 4.559 10.227 4.879 1 96.56 126 ASP A C 1
ATOM 1021 O O . ASP A 1 126 ? 3.674 9.961 4.062 1 96.56 126 ASP A O 1
ATOM 1025 N N . LYS A 1 127 ? 4.461 9.961 6.184 1 96.38 127 LYS A N 1
ATOM 1026 C CA . LYS A 1 127 ? 3.275 9.266 6.68 1 96.38 127 LYS A CA 1
ATOM 1027 C C . LYS A 1 127 ? 2.055 10.188 6.656 1 96.38 127 LYS A C 1
ATOM 1029 O O . LYS A 1 127 ? 0.934 9.727 6.422 1 96.38 127 LYS A O 1
ATOM 1034 N N . TYR A 1 128 ? 2.338 11.453 6.938 1 97.88 128 TYR A N 1
ATOM 1035 C CA . TYR A 1 128 ? 1.277 12.453 6.836 1 97.88 128 TYR A CA 1
ATOM 1036 C C . TYR A 1 128 ? 0.605 12.398 5.473 1 97.88 128 TYR A C 1
ATOM 1038 O O . TYR A 1 128 ? -0.616 12.25 5.379 1 97.88 128 TYR A O 1
ATOM 1046 N N . ILE A 1 129 ? 1.36 12.477 4.422 1 97.19 129 ILE A N 1
ATOM 1047 C CA . ILE A 1 129 ? 0.833 12.445 3.062 1 97.19 129 ILE A CA 1
ATOM 1048 C C . ILE A 1 129 ? 0.147 11.102 2.809 1 97.19 129 ILE A C 1
ATOM 1050 O O . ILE A 1 129 ? -0.979 11.062 2.305 1 97.19 129 ILE A O 1
ATOM 1054 N N . TYR A 1 130 ? 0.874 10.055 3.141 1 95.56 130 TYR A N 1
ATOM 1055 C CA . TYR A 1 130 ? 0.392 8.711 2.848 1 95.56 130 TYR A CA 1
ATOM 1056 C C . TYR A 1 130 ? -0.984 8.477 3.459 1 95.56 130 TYR A C 1
ATOM 1058 O O . TYR A 1 130 ? -1.907 8.031 2.773 1 95.56 130 TYR A O 1
ATOM 1066 N N . ILE A 1 131 ? -1.147 8.852 4.727 1 96.62 131 ILE A N 1
ATOM 1067 C CA . ILE A 1 131 ? -2.395 8.617 5.445 1 96.62 131 ILE A CA 1
ATOM 1068 C C . ILE A 1 131 ? -3.518 9.438 4.805 1 96.62 131 ILE A C 1
ATOM 1070 O O . ILE A 1 131 ? -4.605 8.914 4.551 1 96.62 131 ILE A O 1
ATOM 1074 N N . LEU A 1 132 ? -3.289 10.703 4.562 1 96.75 132 LEU A N 1
ATOM 1075 C CA . LEU A 1 132 ? -4.34 11.586 4.062 1 96.75 132 LEU A CA 1
ATOM 1076 C C . LEU A 1 132 ? -4.75 11.188 2.646 1 96.75 132 LEU A C 1
ATOM 1078 O O . LEU A 1 132 ? -5.934 11.25 2.299 1 96.75 132 LEU A O 1
ATOM 1082 N N . VAL A 1 133 ? -3.773 10.742 1.827 1 95.38 133 VAL A N 1
ATOM 1083 C CA . VAL A 1 133 ? -4.094 10.281 0.48 1 95.38 133 VAL A CA 1
ATOM 1084 C C . VAL A 1 133 ? -4.922 9 0.555 1 95.38 133 VAL A C 1
ATOM 1086 O O . VAL A 1 133 ? -5.945 8.875 -0.122 1 95.38 133 VAL A O 1
ATOM 1089 N N . CYS A 1 134 ? -4.48 8.055 1.364 1 95.19 134 CYS A N 1
ATOM 1090 C CA . CYS A 1 134 ? -5.242 6.824 1.549 1 95.19 134 CYS A CA 1
ATOM 1091 C C . CYS A 1 134 ? -6.648 7.125 2.047 1 95.19 134 CYS A C 1
ATOM 1093 O O . CYS A 1 134 ? -7.621 6.539 1.564 1 95.19 134 CYS A O 1
ATOM 1095 N N . LEU A 1 135 ? -6.77 8.039 2.986 1 96.31 135 LEU A N 1
ATOM 1096 C CA . LEU A 1 135 ? -8.062 8.43 3.537 1 96.31 135 LEU A CA 1
ATOM 1097 C C . LEU A 1 135 ? -8.961 9.016 2.453 1 96.31 135 LEU A C 1
ATOM 1099 O O . LEU A 1 135 ? -10.148 8.695 2.391 1 96.31 135 LEU A O 1
ATOM 1103 N N . GLN A 1 136 ? -8.453 9.852 1.665 1 95.75 136 GLN A N 1
ATOM 1104 C CA . GLN A 1 136 ? -9.227 10.461 0.583 1 95.75 136 GLN A CA 1
ATOM 1105 C C . GLN A 1 136 ? -9.727 9.398 -0.394 1 95.75 136 GLN A C 1
ATOM 1107 O O . GLN A 1 136 ? -10.898 9.422 -0.794 1 95.75 136 GLN A O 1
ATOM 1112 N N . ILE A 1 137 ? -8.867 8.484 -0.78 1 95.31 137 ILE A N 1
ATOM 1113 C CA . ILE A 1 137 ? -9.227 7.438 -1.729 1 95.31 137 ILE A CA 1
ATOM 1114 C C . ILE A 1 137 ? -10.32 6.559 -1.138 1 95.31 137 ILE A C 1
ATOM 1116 O O . ILE A 1 137 ? -11.328 6.285 -1.797 1 95.31 137 ILE A O 1
ATOM 1120 N N . LEU A 1 138 ? -10.133 6.164 0.114 1 96.31 138 LEU A N 1
ATOM 1121 C CA . LEU A 1 138 ? -11.102 5.297 0.773 1 96.31 138 LEU A CA 1
ATOM 1122 C C . LEU A 1 138 ? -12.43 6.023 0.984 1 96.31 138 LEU A C 1
ATOM 1124 O O . LEU A 1 138 ? -13.492 5.414 0.902 1 96.31 138 LEU A O 1
ATOM 1128 N N . THR A 1 139 ? -12.336 7.305 1.28 1 96.31 139 THR A N 1
ATOM 1129 C CA . THR A 1 139 ? -13.547 8.109 1.437 1 96.31 139 THR A CA 1
ATOM 1130 C C . THR A 1 139 ? -14.352 8.125 0.14 1 96.31 139 THR A C 1
ATOM 1132 O O . THR A 1 139 ? -15.57 7.941 0.158 1 96.31 139 THR A O 1
ATOM 1135 N N . LYS A 1 140 ? -13.672 8.344 -0.945 1 95.81 140 LYS A N 1
ATOM 1136 C CA . LYS A 1 140 ? -14.352 8.328 -2.238 1 95.81 140 LYS A CA 1
ATOM 1137 C C . LYS A 1 140 ? -15 6.969 -2.5 1 95.81 140 LYS A C 1
ATOM 1139 O O . LYS A 1 140 ? -16.141 6.898 -2.975 1 95.81 140 LYS A O 1
ATOM 1144 N N . SER A 1 141 ? -14.32 5.945 -2.203 1 95.81 141 SER A N 1
ATOM 1145 C CA . SER A 1 141 ? -14.836 4.598 -2.395 1 95.81 141 SER A CA 1
ATOM 1146 C C . SER A 1 141 ? -16.078 4.352 -1.528 1 95.81 141 SER A C 1
ATOM 1148 O O . SER A 1 141 ? -17.062 3.77 -1.991 1 95.81 141 SER A O 1
ATOM 1150 N N . PHE A 1 142 ? -15.961 4.789 -0.271 1 96.62 142 PHE A N 1
ATOM 1151 C CA . PHE A 1 142 ? -17.078 4.625 0.654 1 96.62 142 PHE A CA 1
ATOM 1152 C C . PHE A 1 142 ? -18.281 5.438 0.198 1 96.62 142 PHE A C 1
ATOM 1154 O O . PHE A 1 142 ? -19.422 4.941 0.217 1 96.62 142 PHE A O 1
ATOM 1161 N N . SER A 1 143 ? -18.031 6.625 -0.252 1 95.62 143 SER A N 1
ATOM 1162 C CA . SER A 1 143 ? -19.109 7.527 -0.673 1 95.62 143 SER A CA 1
ATOM 1163 C C . SER A 1 143 ? -19.828 6.988 -1.898 1 95.62 143 SER A C 1
ATOM 1165 O O . SER A 1 143 ? -21.047 7.191 -2.051 1 95.62 143 SER A O 1
ATOM 1167 N N . ALA A 1 144 ? -19.078 6.316 -2.744 1 94.75 144 ALA A N 1
ATOM 1168 C CA . ALA A 1 144 ? -19.672 5.73 -3.939 1 94.75 144 ALA A CA 1
ATOM 1169 C C . ALA A 1 144 ? -20.688 4.641 -3.568 1 94.75 144 ALA A C 1
ATOM 1171 O O . ALA A 1 144 ? -21.609 4.355 -4.332 1 94.75 144 ALA A O 1
ATOM 1172 N N . LEU A 1 145 ? -20.516 4.086 -2.408 1 94.06 145 LEU A N 1
ATOM 1173 C CA . LEU A 1 145 ? -21.422 3.041 -1.937 1 94.06 145 LEU A CA 1
ATOM 1174 C C . LEU A 1 145 ? -22.5 3.625 -1.032 1 94.06 145 LEU A C 1
ATOM 1176 O O . LEU A 1 145 ? -23.547 3.018 -0.851 1 94.06 145 LEU A O 1
ATOM 1180 N N . ASP A 1 146 ? -22.172 4.75 -0.385 1 93.06 146 ASP A N 1
ATOM 1181 C CA . ASP A 1 146 ? -23.078 5.434 0.528 1 93.06 146 ASP A CA 1
ATOM 1182 C C . ASP A 1 146 ? -23.797 6.578 -0.175 1 93.06 146 ASP A C 1
ATOM 1184 O O . ASP A 1 146 ? -23.672 7.738 0.222 1 93.06 146 ASP A O 1
ATOM 1188 N N . MET A 1 147 ? -24.688 6.156 -0.987 1 87.25 147 MET A N 1
ATOM 1189 C CA . MET A 1 147 ? -25.312 7.141 -1.859 1 87.25 147 MET A CA 1
ATOM 1190 C C . MET A 1 147 ? -26.188 8.094 -1.058 1 87.25 147 MET A C 1
ATOM 1192 O O . MET A 1 147 ? -26.297 9.273 -1.387 1 87.25 147 MET A O 1
ATOM 1196 N N . GLN A 1 148 ? -26.75 7.652 0.021 1 87.25 148 GLN A N 1
ATOM 1197 C CA . GLN A 1 148 ? -27.656 8.484 0.817 1 87.25 148 GLN A CA 1
ATOM 1198 C C . GLN A 1 148 ? -26.891 9.219 1.917 1 87.25 148 GLN A C 1
ATOM 1200 O O . GLN A 1 148 ? -27.484 9.953 2.703 1 87.25 148 GLN A O 1
ATOM 1205 N N . ARG A 1 149 ? -25.625 9.016 2.023 1 88.25 149 ARG A N 1
ATOM 1206 C CA . ARG A 1 149 ? -24.734 9.711 2.955 1 88.25 149 ARG A CA 1
ATOM 1207 C C . ARG A 1 149 ? -25.188 9.492 4.398 1 88.25 149 ARG A C 1
ATOM 1209 O O . ARG A 1 149 ? -25.328 10.453 5.156 1 88.25 149 ARG A O 1
ATOM 121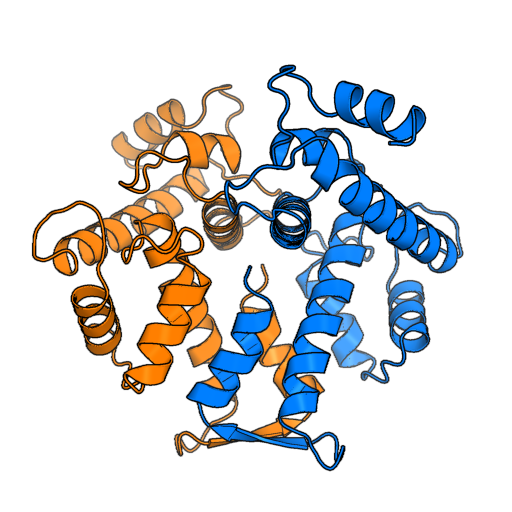6 N N . ARG A 1 150 ? -25.594 8.266 4.777 1 90.5 150 ARG A N 1
ATOM 1217 C CA . ARG A 1 150 ? -26.031 7.887 6.117 1 90.5 150 ARG A CA 1
ATOM 1218 C C . ARG A 1 150 ? -24.828 7.562 7.012 1 90.5 150 ARG A C 1
ATOM 1220 O O . ARG A 1 150 ? -24.984 7.41 8.227 1 90.5 150 ARG A O 1
ATOM 1227 N N . GLY A 1 151 ? -23.594 7.469 6.398 1 91.12 151 GLY A N 1
ATOM 1228 C CA . GLY A 1 151 ? -22.422 7.121 7.168 1 91.12 151 GLY A CA 1
ATOM 1229 C C . GLY A 1 151 ? -22.328 5.637 7.48 1 91.12 151 GLY A C 1
ATOM 1230 O O . GLY A 1 151 ? -21.469 5.215 8.266 1 91.12 151 GLY A O 1
ATOM 1231 N N . VAL A 1 152 ? -23.266 4.91 7.008 1 94.75 152 VAL A N 1
ATOM 1232 C CA . VAL A 1 152 ? -23.312 3.457 7.145 1 94.75 152 VAL A CA 1
ATOM 1233 C C . VAL A 1 152 ? -23.656 2.822 5.797 1 94.75 152 VAL A C 1
ATOM 1235 O O . VAL A 1 152 ? -24.5 3.33 5.059 1 94.75 152 VAL A O 1
ATOM 1238 N N . VAL A 1 153 ? -22.922 1.749 5.434 1 95.75 153 VAL A N 1
ATOM 1239 C CA . VAL A 1 153 ? -23.141 1.1 4.145 1 95.75 153 VAL A CA 1
ATOM 1240 C C . VAL A 1 153 ? -23.234 -0.412 4.336 1 95.75 153 VAL A C 1
ATOM 1242 O O . VAL A 1 153 ? -22.516 -0.984 5.168 1 95.75 153 VAL A O 1
ATOM 1245 N N . THR A 1 154 ? -24.141 -0.963 3.617 1 94.25 154 THR A N 1
ATOM 1246 C CA . THR A 1 154 ? -24.188 -2.416 3.494 1 94.25 154 THR A CA 1
ATOM 1247 C C . THR A 1 154 ? -23.453 -2.871 2.236 1 94.25 154 THR A C 1
ATOM 1249 O O . THR A 1 154 ? -23.75 -2.412 1.133 1 94.25 154 THR A O 1
ATOM 1252 N N . MET A 1 155 ? -22.422 -3.713 2.475 1 95 155 MET A N 1
ATOM 1253 C CA . MET A 1 155 ? -21.641 -4.109 1.307 1 95 155 MET A CA 1
ATOM 1254 C C . MET A 1 155 ? -21.359 -5.609 1.319 1 95 155 MET A C 1
ATOM 1256 O O . MET A 1 155 ? -21.203 -6.207 2.385 1 95 155 MET A O 1
ATOM 1260 N N . SER A 1 156 ? -21.375 -6.117 0.084 1 96.56 156 SER A N 1
ATOM 1261 C CA . SER A 1 156 ? -20.906 -7.484 -0.097 1 96.56 156 SER A CA 1
ATOM 1262 C C . SER A 1 156 ? -19.391 -7.566 0.013 1 96.56 156 SER A C 1
ATOM 1264 O O . SER A 1 156 ? -18.703 -6.539 0.071 1 96.56 156 SER A O 1
ATOM 1266 N N . PHE A 1 157 ? -18.922 -8.789 0.091 1 96.75 157 PHE A N 1
ATOM 1267 C CA . PHE A 1 157 ? -17.484 -9.016 0.163 1 96.75 157 PHE A CA 1
ATOM 1268 C C . PHE A 1 157 ? -16.781 -8.398 -1.042 1 96.75 157 PHE A C 1
ATOM 1270 O O . PHE A 1 157 ? -15.781 -7.688 -0.89 1 96.75 157 PHE A O 1
ATOM 1277 N N . GLU A 1 158 ? -17.297 -8.547 -2.252 1 96.88 158 GLU A N 1
ATOM 1278 C CA . GLU A 1 158 ? -16.688 -8 -3.463 1 96.88 158 GLU A CA 1
ATOM 1279 C C . GLU A 1 158 ? -16.719 -6.473 -3.459 1 96.88 158 GLU A C 1
ATOM 1281 O O . GLU A 1 158 ? -15.781 -5.824 -3.912 1 96.88 158 GLU A O 1
ATOM 1286 N N . GLN A 1 159 ? -17.797 -5.941 -2.938 1 96.25 159 GLN A N 1
ATOM 1287 C CA . GLN A 1 159 ? -17.906 -4.492 -2.85 1 96.25 159 GLN A CA 1
ATOM 1288 C C . GLN A 1 159 ? -16.875 -3.922 -1.883 1 96.25 159 GLN A C 1
ATOM 1290 O O . GLN A 1 159 ? -16.219 -2.912 -2.178 1 96.25 159 GLN A O 1
ATOM 1295 N N . PHE A 1 160 ? -16.75 -4.633 -0.762 1 97.44 160 PHE A N 1
ATOM 1296 C CA . PHE A 1 160 ? -15.75 -4.23 0.217 1 97.44 160 PHE A CA 1
ATOM 1297 C C . PHE A 1 160 ? -14.352 -4.289 -0.386 1 97.44 160 PHE A C 1
ATOM 1299 O O . PHE A 1 160 ? -13.578 -3.336 -0.271 1 97.44 160 PHE A O 1
ATOM 1306 N N . LEU A 1 161 ? -14.039 -5.383 -1.07 1 97.06 161 LEU A N 1
ATOM 1307 C CA . LEU A 1 161 ? -12.727 -5.543 -1.695 1 97.06 161 LEU A CA 1
ATOM 1308 C C . LEU A 1 161 ? -12.484 -4.461 -2.74 1 97.06 161 LEU A C 1
ATOM 1310 O O . LEU A 1 161 ? -11.414 -3.85 -2.768 1 97.06 161 LEU A O 1
ATOM 1314 N N . GLY A 1 162 ? -13.453 -4.246 -3.574 1 96.19 162 GLY A N 1
ATOM 1315 C CA . GLY A 1 162 ? -13.344 -3.221 -4.598 1 96.19 162 GLY A CA 1
ATOM 1316 C C . GLY A 1 162 ? -13.055 -1.843 -4.035 1 96.19 162 GLY A C 1
ATOM 1317 O O . GLY A 1 162 ? -12.203 -1.117 -4.559 1 96.19 162 GLY A O 1
ATOM 1318 N N . ALA A 1 163 ? -13.711 -1.521 -2.928 1 95.81 163 ALA A N 1
ATOM 1319 C CA . ALA A 1 163 ? -13.523 -0.225 -2.279 1 95.81 163 ALA A CA 1
ATOM 1320 C C . ALA A 1 163 ? -12.148 -0.13 -1.629 1 95.81 163 ALA A C 1
ATOM 1322 O O . ALA A 1 163 ? -11.477 0.898 -1.735 1 95.81 163 ALA A O 1
ATOM 1323 N N . ALA A 1 164 ? -11.711 -1.221 -0.986 1 95.88 164 ALA A N 1
ATOM 1324 C CA . ALA A 1 164 ? -10.453 -1.229 -0.254 1 95.88 164 ALA A CA 1
ATOM 1325 C C . ALA A 1 164 ? -9.266 -1.246 -1.211 1 95.88 164 ALA A C 1
ATOM 1327 O O . ALA A 1 164 ? -8.266 -0.554 -0.987 1 95.88 164 ALA A O 1
ATOM 1328 N N . PHE A 1 165 ? -9.352 -1.935 -2.342 1 94.88 165 PHE A N 1
ATOM 1329 C CA . PHE A 1 165 ? -8.258 -2.072 -3.299 1 94.88 165 PHE A CA 1
ATOM 1330 C C . PHE A 1 165 ? -8.016 -0.761 -4.035 1 94.88 165 PHE A C 1
ATOM 1332 O O . PHE A 1 165 ? -6.973 -0.58 -4.664 1 94.88 165 PHE A O 1
ATOM 1339 N N . ASN A 1 166 ? -8.953 0.178 -3.939 1 90.5 166 ASN A N 1
ATOM 1340 C CA . ASN A 1 166 ? -8.781 1.463 -4.609 1 90.5 166 ASN A CA 1
ATOM 1341 C C . ASN A 1 166 ? -7.566 2.217 -4.07 1 90.5 166 ASN A C 1
ATOM 1343 O O . ASN A 1 166 ? -7.031 3.098 -4.742 1 90.5 166 ASN A O 1
ATOM 1347 N N . MET A 1 167 ? -7.145 1.805 -2.873 1 85.56 167 MET A N 1
ATOM 1348 C CA . MET A 1 167 ? -5.984 2.502 -2.318 1 85.56 167 MET A CA 1
ATOM 1349 C C . MET A 1 167 ? -4.688 1.843 -2.768 1 85.56 167 MET A C 1
ATOM 1351 O O . MET A 1 167 ? -3.602 2.391 -2.559 1 85.56 167 MET A O 1
ATOM 1355 N N . CYS A 1 168 ? -4.84 0.578 -3.309 1 77.69 168 CYS A N 1
ATOM 1356 C CA . CYS A 1 168 ? -3.656 -0.126 -3.789 1 77.69 168 CYS A CA 1
ATOM 1357 C C . CYS A 1 168 ? -3.314 0.292 -5.215 1 77.69 168 CYS A C 1
ATOM 1359 O O . CYS A 1 168 ? -4.172 0.251 -6.098 1 77.69 168 CYS A O 1
ATOM 1361 N N . VAL A 1 169 ? -2.229 0.958 -5.363 1 68.62 169 VAL A N 1
ATOM 1362 C CA . VAL A 1 169 ? -1.823 1.398 -6.695 1 68.62 169 VAL A CA 1
ATOM 1363 C C . VAL A 1 169 ? -0.682 0.521 -7.203 1 68.62 169 VAL A C 1
ATOM 1365 O O . VAL A 1 169 ? 0.077 -0.042 -6.41 1 68.62 169 VAL A O 1
ATOM 1368 N N . MET B 1 1 ? 20.969 -20.766 12.953 1 68.88 1 MET B N 1
ATOM 1369 C CA . MET B 1 1 ? 20.422 -20.359 11.664 1 68.88 1 MET B CA 1
ATOM 1370 C C . MET B 1 1 ? 21.016 -21.188 10.531 1 68.88 1 MET B C 1
ATOM 1372 O O . MET B 1 1 ? 22.156 -21.625 10.609 1 68.88 1 MET B O 1
ATOM 1376 N N . ASP B 1 2 ? 20.094 -21.688 9.617 1 83.88 2 ASP B N 1
ATOM 1377 C CA . ASP B 1 2 ? 20.516 -22.5 8.477 1 83.88 2 ASP B CA 1
ATOM 1378 C C . ASP B 1 2 ? 21.578 -21.781 7.641 1 83.88 2 ASP B C 1
ATOM 1380 O O . ASP B 1 2 ? 21.422 -20.594 7.332 1 83.88 2 ASP B O 1
ATOM 1384 N N . GLN B 1 3 ? 22.703 -22.344 7.52 1 88.25 3 GLN B N 1
ATOM 1385 C CA . GLN B 1 3 ? 23.844 -21.812 6.789 1 88.25 3 GLN B CA 1
ATOM 1386 C C . GLN B 1 3 ? 23.438 -21.297 5.418 1 88.25 3 GLN B C 1
ATOM 1388 O O . GLN B 1 3 ? 23.953 -20.281 4.938 1 88.25 3 GLN B O 1
ATOM 1393 N N . ARG B 1 4 ? 22.562 -21.938 4.84 1 91 4 ARG B N 1
ATOM 1394 C CA . ARG B 1 4 ? 22.062 -21.531 3.531 1 91 4 ARG B CA 1
ATOM 1395 C C . ARG B 1 4 ? 21.406 -20.156 3.596 1 91 4 ARG B C 1
ATOM 1397 O O . ARG B 1 4 ? 21.609 -19.328 2.697 1 91 4 ARG B O 1
ATOM 1404 N N . ILE B 1 5 ? 20.75 -19.891 4.633 1 92.75 5 ILE B N 1
ATOM 1405 C CA . ILE B 1 5 ? 20.062 -18.609 4.816 1 92.75 5 ILE B CA 1
ATOM 1406 C C . ILE B 1 5 ? 21.094 -17.5 5 1 92.75 5 ILE B C 1
ATOM 1408 O O . ILE B 1 5 ? 20.953 -16.406 4.438 1 92.75 5 ILE B O 1
ATOM 1412 N N . VAL B 1 6 ? 22.078 -17.766 5.734 1 93.25 6 VAL B N 1
ATOM 1413 C CA . VAL B 1 6 ? 23.125 -16.766 5.984 1 93.25 6 VAL B CA 1
ATOM 1414 C C . VAL B 1 6 ? 23.812 -16.422 4.676 1 93.25 6 VAL B C 1
ATOM 1416 O O . VAL B 1 6 ? 24.094 -15.242 4.41 1 93.25 6 VAL B O 1
ATOM 1419 N N . GLU B 1 7 ? 24.109 -17.406 3.871 1 94.38 7 GLU B N 1
ATOM 1420 C CA . GLU B 1 7 ? 24.734 -17.172 2.576 1 94.38 7 GLU B CA 1
ATOM 1421 C C . GLU B 1 7 ? 23.844 -16.344 1.666 1 94.38 7 GLU B C 1
ATOM 1423 O O . GLU B 1 7 ? 24.312 -15.438 0.979 1 94.38 7 GLU B O 1
ATOM 1428 N N . MET B 1 8 ? 22.594 -16.719 1.709 1 94.44 8 MET B N 1
ATOM 1429 C CA . MET B 1 8 ? 21.641 -15.977 0.9 1 94.44 8 MET B CA 1
ATOM 1430 C C . MET B 1 8 ? 21.531 -14.531 1.37 1 94.44 8 MET B C 1
ATOM 1432 O O . MET B 1 8 ? 21.484 -13.609 0.553 1 94.44 8 MET B O 1
ATOM 1436 N N . PHE B 1 9 ? 21.516 -14.336 2.672 1 97.06 9 PHE B N 1
ATOM 1437 C CA . PHE B 1 9 ? 21.469 -12.992 3.248 1 97.06 9 PHE B CA 1
ATOM 1438 C C . PHE B 1 9 ? 22.625 -12.148 2.746 1 97.06 9 PHE B C 1
ATOM 1440 O O . PHE B 1 9 ? 22.438 -11.008 2.326 1 97.06 9 PHE B O 1
ATOM 1447 N N . GLN B 1 10 ? 23.766 -12.727 2.77 1 95.94 10 GLN B N 1
ATOM 1448 C CA . GLN B 1 10 ? 24.969 -12.023 2.355 1 95.94 10 GLN B CA 1
ATOM 1449 C C . GLN B 1 10 ? 24.906 -11.656 0.874 1 95.94 10 GLN B C 1
ATOM 1451 O O . GLN B 1 10 ? 25.406 -10.602 0.469 1 95.94 10 GLN B O 1
ATOM 1456 N N . ARG B 1 11 ? 24.281 -12.492 0.095 1 96 11 ARG B N 1
ATOM 1457 C CA . ARG B 1 11 ? 24.141 -12.227 -1.335 1 96 11 ARG B CA 1
ATOM 1458 C C . ARG B 1 11 ? 23.172 -11.07 -1.59 1 96 11 ARG B C 1
ATOM 1460 O O . ARG B 1 11 ? 23.391 -10.281 -2.512 1 96 11 ARG B O 1
ATOM 1467 N N . VAL B 1 12 ? 22.188 -11 -0.784 1 96.94 12 VAL B N 1
ATOM 1468 C CA . VAL B 1 12 ? 21.156 -9.984 -0.967 1 96.94 12 VAL B CA 1
ATOM 1469 C C . VAL B 1 12 ? 21.641 -8.656 -0.397 1 96.94 12 VAL B C 1
ATOM 1471 O O . VAL B 1 12 ? 21.359 -7.59 -0.954 1 96.94 12 VAL B O 1
ATOM 1474 N N . ASP B 1 13 ? 22.422 -8.766 0.71 1 97.31 13 ASP B N 1
ATOM 1475 C CA . ASP B 1 13 ? 22.969 -7.57 1.36 1 97.31 13 ASP B CA 1
ATOM 1476 C C . ASP B 1 13 ? 24.141 -7 0.573 1 97.31 13 ASP B C 1
ATOM 1478 O O . ASP B 1 13 ? 25.281 -7.039 1.036 1 97.31 13 ASP B O 1
ATOM 1482 N N . LYS B 1 14 ? 23.891 -6.301 -0.407 1 95.5 14 LYS B N 1
ATOM 1483 C CA . LYS B 1 14 ? 24.891 -5.863 -1.38 1 95.5 14 LYS B CA 1
ATOM 1484 C C . LYS B 1 14 ? 25.906 -4.926 -0.739 1 95.5 14 LYS B C 1
ATOM 1486 O O . LYS B 1 14 ? 27.094 -4.961 -1.083 1 95.5 14 LYS B O 1
ATOM 1491 N N . ASP B 1 15 ? 25.516 -4.07 0.193 1 93.94 15 ASP B N 1
ATOM 1492 C CA . ASP B 1 15 ? 26.438 -3.107 0.786 1 93.94 15 ASP B CA 1
ATOM 1493 C C . ASP B 1 15 ? 27.047 -3.656 2.072 1 93.94 15 ASP B C 1
ATOM 1495 O O . ASP B 1 15 ? 27.781 -2.947 2.77 1 93.94 15 ASP B O 1
ATOM 1499 N N . ARG B 1 16 ? 26.688 -4.867 2.463 1 95.69 16 ARG B N 1
ATOM 1500 C CA . ARG B 1 16 ? 27.219 -5.578 3.617 1 95.69 16 ARG B CA 1
ATOM 1501 C C . ARG B 1 16 ? 27 -4.781 4.902 1 95.69 16 ARG B C 1
ATOM 1503 O O . ARG B 1 16 ? 27.891 -4.707 5.75 1 95.69 16 ARG B O 1
ATOM 1510 N N . SER B 1 17 ? 25.844 -4.121 4.988 1 94.75 17 SER B N 1
ATOM 1511 C CA . SER B 1 17 ? 25.516 -3.314 6.156 1 94.75 17 SER B CA 1
ATOM 1512 C C . SER B 1 17 ? 24.984 -4.18 7.293 1 94.75 17 SER B C 1
ATOM 1514 O O . SER B 1 17 ? 24.875 -3.719 8.43 1 94.75 17 SER B O 1
ATOM 1516 N N . GLY B 1 18 ? 24.656 -5.41 6.961 1 95.81 18 GLY B N 1
ATOM 1517 C CA . GLY B 1 18 ? 24 -6.266 7.934 1 95.81 18 GLY B CA 1
ATOM 1518 C C . GLY B 1 18 ? 22.484 -6.082 7.957 1 95.81 18 GLY B C 1
ATOM 1519 O O . GLY B 1 18 ? 21.797 -6.68 8.781 1 95.81 18 GLY B O 1
ATOM 1520 N N . GLN B 1 19 ? 21.969 -5.273 7.137 1 96.12 19 GLN B N 1
ATOM 1521 C CA . GLN B 1 19 ? 20.531 -5.023 6.965 1 96.12 19 GLN B CA 1
ATOM 1522 C C . GLN B 1 19 ? 20.141 -5.055 5.488 1 96.12 19 GLN B C 1
ATOM 1524 O O . GLN B 1 19 ? 20.891 -4.578 4.633 1 96.12 19 GLN B O 1
ATOM 1529 N N . ILE B 1 20 ? 19.031 -5.637 5.184 1 96.81 20 ILE B N 1
ATOM 1530 C CA . ILE B 1 20 ? 18.531 -5.668 3.816 1 96.81 20 ILE B CA 1
ATOM 1531 C C . ILE B 1 20 ? 17.453 -4.602 3.641 1 96.81 20 ILE B C 1
ATOM 1533 O O . ILE B 1 20 ? 16.5 -4.539 4.418 1 96.81 20 ILE B O 1
ATOM 1537 N N . THR B 1 21 ? 17.656 -3.729 2.646 1 94 21 THR B N 1
ATOM 1538 C CA . THR B 1 21 ? 16.656 -2.709 2.303 1 94 21 THR B CA 1
ATOM 1539 C C . THR B 1 21 ? 15.68 -3.238 1.265 1 94 21 THR B C 1
ATOM 1541 O O . THR B 1 21 ? 15.867 -4.328 0.718 1 94 21 THR B O 1
ATOM 1544 N N . ALA B 1 22 ? 14.641 -2.453 1 1 93.31 22 ALA B N 1
ATOM 1545 C CA . ALA B 1 22 ? 13.672 -2.814 -0.029 1 93.31 22 ALA B CA 1
ATOM 1546 C C . ALA B 1 22 ? 14.336 -2.891 -1.403 1 93.31 22 ALA B C 1
ATOM 1548 O O . ALA B 1 22 ? 14.008 -3.766 -2.207 1 93.31 22 ALA B O 1
ATOM 1549 N N . GLU B 1 23 ? 15.242 -2.035 -1.618 1 91.75 23 GLU B N 1
ATOM 1550 C CA . GLU B 1 23 ? 15.953 -1.988 -2.896 1 91.75 23 GLU B CA 1
ATOM 1551 C C . GLU B 1 23 ? 16.828 -3.219 -3.084 1 91.75 23 GLU B C 1
ATOM 1553 O O . GLU B 1 23 ? 16.906 -3.773 -4.184 1 91.75 23 GLU B O 1
ATOM 1558 N N . GLU B 1 24 ? 17.484 -3.561 -2.031 1 96.06 24 GLU B N 1
ATOM 1559 C CA . GLU B 1 24 ? 18.328 -4.746 -2.105 1 96.06 24 GLU B CA 1
ATOM 1560 C C . GLU B 1 24 ? 17.5 -6.008 -2.332 1 96.06 24 GLU B C 1
ATOM 1562 O O . GLU B 1 24 ? 17.875 -6.875 -3.119 1 96.06 24 GLU B O 1
ATOM 1567 N N . LEU B 1 25 ? 16.406 -6.078 -1.606 1 96.75 25 LEU B N 1
ATOM 1568 C CA . LEU B 1 25 ? 15.508 -7.211 -1.809 1 96.75 25 LEU B CA 1
ATOM 1569 C C . LEU B 1 25 ? 14.93 -7.195 -3.219 1 96.75 25 LEU B C 1
ATOM 1571 O O . LEU B 1 25 ? 14.812 -8.25 -3.855 1 96.75 25 LEU B O 1
ATOM 1575 N N . GLN B 1 26 ? 14.562 -6.016 -3.689 1 95.44 26 GLN B N 1
ATOM 1576 C CA . GLN B 1 26 ? 14.047 -5.852 -5.043 1 95.44 26 GLN B CA 1
ATOM 1577 C C . GLN B 1 26 ? 15.023 -6.395 -6.078 1 95.44 26 GLN B C 1
ATOM 1579 O O . GLN B 1 26 ? 14.633 -7.105 -7.004 1 95.44 26 GLN B O 1
ATOM 1584 N N . ALA B 1 27 ? 16.266 -6.07 -5.91 1 95.19 27 ALA B N 1
ATOM 1585 C CA . ALA B 1 27 ? 17.312 -6.48 -6.848 1 95.19 27 ALA B CA 1
ATOM 1586 C C . ALA B 1 27 ? 17.516 -7.992 -6.809 1 95.19 27 ALA B C 1
ATOM 1588 O O . ALA B 1 27 ? 18 -8.586 -7.773 1 95.19 27 ALA B O 1
ATOM 1589 N N . ALA B 1 28 ? 17.172 -8.625 -5.73 1 96.62 28 ALA B N 1
ATOM 1590 C CA . ALA B 1 28 ? 17.422 -10.047 -5.535 1 96.62 28 ALA B CA 1
ATOM 1591 C C . ALA B 1 28 ? 16.281 -10.883 -6.094 1 96.62 28 ALA B C 1
ATOM 1593 O O . ALA B 1 28 ? 16.422 -12.094 -6.301 1 96.62 28 ALA B O 1
ATOM 1594 N N . LEU B 1 29 ? 15.148 -10.281 -6.309 1 97 29 LEU B N 1
ATOM 1595 C CA . LEU B 1 29 ? 13.953 -11.023 -6.719 1 97 29 LEU B CA 1
ATOM 1596 C C . LEU B 1 29 ? 13.609 -10.727 -8.172 1 97 29 LEU B C 1
ATOM 1598 O O . LEU B 1 29 ? 13.945 -9.664 -8.695 1 97 29 LEU B O 1
ATOM 1602 N N . SER B 1 30 ? 13.016 -11.695 -8.781 1 95.88 30 SER B N 1
ATOM 1603 C CA . SER B 1 30 ? 12.547 -11.555 -10.156 1 95.88 30 SER B CA 1
ATOM 1604 C C . SER B 1 30 ? 11.031 -11.727 -10.25 1 95.88 30 SER B C 1
ATOM 1606 O O . SER B 1 30 ? 10.461 -12.578 -9.562 1 95.88 30 SER B O 1
ATOM 1608 N N . ASN B 1 31 ? 10.43 -10.914 -11.133 1 95.56 31 ASN B N 1
ATOM 1609 C CA . ASN B 1 31 ? 8.984 -11.031 -11.305 1 95.56 31 ASN B CA 1
ATOM 1610 C C . ASN B 1 31 ? 8.633 -11.867 -12.531 1 95.56 31 ASN B C 1
ATOM 1612 O O . ASN B 1 31 ? 7.457 -12.125 -12.789 1 95.56 31 ASN B O 1
ATOM 1616 N N . GLY B 1 32 ? 9.586 -12.211 -13.336 1 94.5 32 GLY B N 1
ATOM 1617 C CA . GLY B 1 32 ? 9.359 -13.055 -14.492 1 94.5 32 GLY B CA 1
ATOM 1618 C C . GLY B 1 32 ? 8.945 -12.281 -15.727 1 94.5 32 GLY B C 1
ATOM 1619 O O . GLY B 1 32 ? 8.695 -12.867 -16.781 1 94.5 32 GLY B O 1
ATOM 1620 N N . LEU B 1 33 ? 8.844 -10.922 -15.672 1 93.94 33 LEU B N 1
ATOM 1621 C CA . LEU B 1 33 ? 8.398 -10.094 -16.781 1 93.94 33 LEU B CA 1
ATOM 1622 C C . LEU B 1 33 ? 9.562 -9.312 -17.391 1 93.94 33 LEU B C 1
ATOM 1624 O O . LEU B 1 33 ? 9.398 -8.609 -18.391 1 93.94 33 LEU B O 1
ATOM 1628 N N . GLY B 1 34 ? 10.703 -9.438 -16.797 1 90.88 34 GLY B N 1
ATOM 1629 C CA . GLY B 1 34 ? 11.867 -8.719 -17.281 1 90.88 34 GLY B CA 1
ATOM 1630 C C . GLY B 1 34 ? 11.93 -7.281 -16.797 1 90.88 34 GLY B C 1
ATOM 1631 O O . GLY B 1 34 ? 12.734 -6.488 -17.297 1 90.88 34 GLY B O 1
ATOM 1632 N N . THR B 1 35 ? 11.023 -6.871 -15.945 1 89.81 35 THR B N 1
ATOM 1633 C CA . THR B 1 35 ? 11.039 -5.566 -15.297 1 89.81 35 THR B CA 1
ATOM 1634 C C . THR B 1 35 ? 11.422 -5.695 -13.828 1 89.81 35 THR B C 1
ATOM 1636 O O . THR B 1 35 ? 11.398 -6.793 -13.266 1 89.81 35 THR B O 1
ATOM 1639 N N . PRO B 1 36 ? 11.836 -4.648 -13.242 1 90.31 36 PRO B N 1
ATOM 1640 C CA . PRO B 1 36 ? 12.18 -4.723 -11.82 1 90.31 36 PRO B CA 1
ATOM 1641 C C . PRO B 1 36 ? 11.016 -5.195 -10.953 1 90.31 36 PRO B C 1
ATOM 1643 O O . PRO B 1 36 ? 9.859 -4.883 -11.25 1 90.31 36 PRO B O 1
ATOM 1646 N N . PHE B 1 37 ? 11.445 -5.949 -9.93 1 94.94 37 PHE B N 1
ATOM 1647 C CA . PHE B 1 37 ? 10.453 -6.367 -8.953 1 94.94 37 PHE B CA 1
ATOM 1648 C C . PHE B 1 37 ? 9.773 -5.156 -8.32 1 94.94 37 PHE B C 1
ATOM 1650 O O . PHE B 1 37 ? 10.414 -4.133 -8.078 1 94.94 37 PHE B O 1
ATOM 1657 N N . ASP B 1 38 ? 8.469 -5.309 -8.086 1 92.62 38 ASP B N 1
ATOM 1658 C CA . ASP B 1 38 ? 7.691 -4.188 -7.57 1 92.62 38 ASP B CA 1
ATOM 1659 C C . ASP B 1 38 ? 8.156 -3.797 -6.168 1 92.62 38 ASP B C 1
ATOM 1661 O O . ASP B 1 38 ? 8.125 -4.617 -5.246 1 92.62 38 ASP B O 1
ATOM 1665 N N . ILE B 1 39 ? 8.484 -2.578 -6.008 1 90.88 39 ILE B N 1
ATOM 1666 C CA . ILE B 1 39 ? 9.078 -2.104 -4.758 1 90.88 39 ILE B CA 1
ATOM 1667 C C . ILE B 1 39 ? 8.008 -2.068 -3.668 1 90.88 39 ILE B C 1
ATOM 1669 O O . ILE B 1 39 ? 8.312 -2.285 -2.49 1 90.88 39 ILE B O 1
ATOM 1673 N N . THR B 1 40 ? 6.777 -1.837 -4.035 1 90.5 40 THR B N 1
ATOM 1674 C CA . THR B 1 40 ? 5.691 -1.84 -3.061 1 90.5 40 THR B CA 1
ATOM 1675 C C . THR B 1 40 ? 5.52 -3.227 -2.449 1 90.5 40 THR B C 1
ATOM 1677 O O . THR B 1 40 ? 5.262 -3.355 -1.251 1 90.5 40 THR B O 1
ATOM 1680 N N . CYS B 1 41 ? 5.703 -4.199 -3.275 1 94.25 41 CYS B N 1
ATOM 1681 C CA . CYS B 1 41 ? 5.59 -5.57 -2.787 1 94.25 41 CYS B CA 1
ATOM 1682 C C . CYS B 1 41 ? 6.738 -5.906 -1.84 1 94.25 41 CYS B C 1
ATOM 1684 O O . CYS B 1 41 ? 6.516 -6.473 -0.769 1 94.25 41 CYS B O 1
ATOM 1686 N N . THR B 1 42 ? 7.992 -5.527 -2.184 1 95.25 42 THR B N 1
ATOM 1687 C CA . THR B 1 42 ? 9.125 -5.785 -1.302 1 95.25 42 THR B CA 1
ATOM 1688 C C . THR B 1 42 ? 8.961 -5.047 0.023 1 95.25 42 THR B C 1
ATOM 1690 O O . THR B 1 42 ? 9.25 -5.598 1.088 1 95.25 42 THR B O 1
ATOM 1693 N N . SER B 1 43 ? 8.445 -3.832 -0.087 1 92.38 43 SER B N 1
ATOM 1694 C CA . SER B 1 43 ? 8.234 -3.049 1.125 1 92.38 43 SER B CA 1
ATOM 1695 C C . SER B 1 43 ? 7.191 -3.695 2.029 1 92.38 43 SER B C 1
ATOM 1697 O O . SER B 1 43 ? 7.352 -3.719 3.252 1 92.38 43 SER B O 1
ATOM 1699 N N . LEU B 1 44 ? 6.145 -4.188 1.388 1 92.44 44 LEU B N 1
ATOM 1700 C CA . LEU B 1 44 ? 5.113 -4.887 2.141 1 92.44 44 LEU B CA 1
ATOM 1701 C C . LEU B 1 44 ? 5.695 -6.098 2.863 1 92.44 44 LEU B C 1
ATOM 1703 O O . LEU B 1 44 ? 5.469 -6.277 4.062 1 92.44 44 LEU B O 1
ATOM 1707 N N . MET B 1 45 ? 6.5 -6.902 2.172 1 95.25 45 MET B N 1
ATOM 1708 C CA . MET B 1 45 ? 7.086 -8.102 2.77 1 95.25 45 MET B CA 1
ATOM 1709 C C . MET B 1 45 ? 8.039 -7.73 3.904 1 95.25 45 MET B C 1
ATOM 1711 O O . MET B 1 45 ? 8.016 -8.359 4.965 1 95.25 45 MET B O 1
ATOM 1715 N N . ILE B 1 46 ? 8.797 -6.703 3.709 1 94.5 46 ILE B N 1
ATOM 1716 C CA . ILE B 1 46 ? 9.727 -6.242 4.73 1 94.5 46 ILE B CA 1
ATOM 1717 C C . ILE B 1 46 ? 8.953 -5.797 5.973 1 94.5 46 ILE B C 1
ATOM 1719 O O . ILE B 1 46 ? 9.312 -6.16 7.098 1 94.5 46 ILE B O 1
ATOM 1723 N N . SER B 1 47 ? 7.926 -5.094 5.703 1 91.88 47 SER B N 1
ATOM 1724 C CA . SER B 1 47 ? 7.156 -4.57 6.824 1 91.88 47 SER B CA 1
ATOM 1725 C C . SER B 1 47 ? 6.566 -5.695 7.664 1 91.88 47 SER B C 1
ATOM 1727 O O . SER B 1 47 ? 6.395 -5.551 8.875 1 91.88 47 SER B O 1
ATOM 1729 N N . ILE B 1 48 ? 6.273 -6.801 7.062 1 91.94 48 ILE B N 1
ATOM 1730 C CA . ILE B 1 48 ? 5.676 -7.945 7.742 1 91.94 48 ILE B CA 1
ATOM 1731 C C . ILE B 1 48 ? 6.691 -8.562 8.695 1 91.94 48 ILE B C 1
ATOM 1733 O O . ILE B 1 48 ? 6.332 -9.023 9.789 1 91.94 48 ILE B O 1
ATOM 1737 N N . PHE B 1 49 ? 7.934 -8.508 8.406 1 94.69 49 PHE B N 1
ATOM 1738 C CA . PHE B 1 49 ? 8.906 -9.273 9.18 1 94.69 49 PHE B CA 1
ATOM 1739 C C . PHE B 1 49 ? 9.867 -8.344 9.914 1 94.69 49 PHE B C 1
ATOM 1741 O O . PHE B 1 49 ? 10.703 -8.805 10.695 1 94.69 49 PHE B O 1
ATOM 1748 N N . ASP B 1 50 ? 9.742 -7.105 9.656 1 93.25 50 ASP B N 1
ATOM 1749 C CA . ASP B 1 50 ? 10.578 -6.113 10.32 1 93.25 50 ASP B CA 1
ATOM 1750 C C . ASP B 1 50 ? 10.141 -5.918 11.773 1 93.25 50 ASP B C 1
ATOM 1752 O O . ASP B 1 50 ? 9.398 -4.98 12.086 1 93.25 50 ASP B O 1
ATOM 1756 N N . GLN B 1 51 ? 10.656 -6.605 12.68 1 90 51 GLN B N 1
ATOM 1757 C CA . GLN B 1 51 ? 10.219 -6.652 14.07 1 90 51 GLN B CA 1
ATOM 1758 C C . GLN B 1 51 ? 10.57 -5.359 14.805 1 90 51 GLN B C 1
ATOM 1760 O O . GLN B 1 51 ? 9.836 -4.914 15.68 1 90 51 GLN B O 1
ATOM 1765 N N . ASP B 1 52 ? 11.711 -4.781 14.453 1 87.69 52 ASP B N 1
ATOM 1766 C CA . ASP B 1 52 ? 12.133 -3.592 15.188 1 87.69 52 ASP B CA 1
ATOM 1767 C C . ASP B 1 52 ? 11.664 -2.32 14.492 1 87.69 52 ASP B C 1
ATOM 1769 O O . ASP B 1 52 ? 12.016 -1.212 14.898 1 87.69 52 ASP B O 1
ATOM 1773 N N . ASN B 1 53 ? 10.914 -2.438 13.367 1 86 53 ASN B N 1
ATOM 1774 C CA . ASN B 1 53 ? 10.234 -1.354 12.656 1 86 53 ASN B CA 1
ATOM 1775 C C . ASN B 1 53 ? 11.227 -0.299 12.172 1 86 53 ASN B C 1
ATOM 1777 O O . ASN B 1 53 ? 10.938 0.898 12.227 1 86 53 ASN B O 1
ATOM 1781 N N . ASN B 1 54 ? 12.43 -0.771 11.781 1 84.62 54 ASN B N 1
ATOM 1782 C CA . ASN B 1 54 ? 13.414 0.194 11.305 1 84.62 54 ASN B CA 1
ATOM 1783 C C . ASN B 1 54 ? 13.43 0.272 9.781 1 84.62 54 ASN B C 1
ATOM 1785 O O . ASN B 1 54 ? 14.289 0.939 9.203 1 84.62 54 ASN B O 1
ATOM 1789 N N . GLY B 1 55 ? 12.555 -0.518 9.102 1 86.81 55 GLY B N 1
ATOM 1790 C CA . GLY B 1 55 ? 12.406 -0.417 7.66 1 86.81 55 GLY B CA 1
ATOM 1791 C C . GLY B 1 55 ? 13.344 -1.343 6.902 1 86.81 55 GLY B C 1
ATOM 1792 O O . GLY B 1 55 ? 13.359 -1.337 5.668 1 86.81 55 GLY B O 1
ATOM 1793 N N . THR B 1 56 ? 14.141 -2.105 7.652 1 92.62 56 THR B N 1
ATOM 1794 C CA . THR B 1 56 ? 15.078 -3.039 7.047 1 92.62 56 THR B CA 1
ATOM 1795 C C . THR B 1 56 ? 14.969 -4.418 7.691 1 92.62 56 THR B C 1
ATOM 1797 O O . THR B 1 56 ? 14.219 -4.598 8.656 1 92.62 56 THR B O 1
ATOM 1800 N N . ILE B 1 57 ? 15.594 -5.336 7.047 1 96.19 57 ILE B N 1
ATOM 1801 C CA . ILE B 1 57 ? 15.531 -6.715 7.516 1 96.19 57 ILE B CA 1
ATOM 1802 C C . ILE B 1 57 ? 16.906 -7.164 7.984 1 96.19 57 ILE B C 1
ATOM 1804 O O . ILE B 1 57 ? 17.891 -7.098 7.23 1 96.19 57 ILE B O 1
ATOM 1808 N N . SER B 1 58 ? 16.969 -7.559 9.289 1 96.19 58 SER B N 1
ATOM 1809 C CA . SER B 1 58 ? 18.188 -8.156 9.82 1 96.19 58 SER B CA 1
ATOM 1810 C C . SER B 1 58 ? 18.328 -9.609 9.391 1 96.19 58 SER B C 1
ATOM 1812 O O . SER B 1 58 ? 17.391 -10.188 8.836 1 96.19 58 SER B O 1
ATOM 1814 N N . CYS B 1 59 ? 19.531 -10.125 9.664 1 94.56 59 CYS B N 1
ATOM 1815 C CA . CYS B 1 59 ? 19.781 -11.508 9.266 1 94.56 59 CYS B CA 1
ATOM 1816 C C . CYS B 1 59 ? 18.797 -12.453 9.938 1 94.56 59 CYS B C 1
ATOM 1818 O O . CYS B 1 59 ? 18.266 -13.367 9.297 1 94.56 59 CYS B O 1
ATOM 1820 N N . ASN B 1 60 ? 18.531 -12.234 11.125 1 92.56 60 ASN B N 1
ATOM 1821 C CA . ASN B 1 60 ? 17.594 -13.07 11.867 1 92.56 60 ASN B CA 1
ATOM 1822 C C . ASN B 1 60 ? 16.188 -12.977 11.289 1 92.56 60 ASN B C 1
ATOM 1824 O O . ASN B 1 60 ? 15.492 -13.984 11.164 1 92.56 60 ASN B O 1
ATOM 1828 N N . GLU B 1 61 ? 15.781 -11.789 10.922 1 96 61 GLU B N 1
ATOM 1829 C CA . GLU B 1 61 ? 14.461 -11.586 10.32 1 96 61 GLU B CA 1
ATOM 1830 C C . GLU B 1 61 ? 14.398 -12.172 8.914 1 96 61 GLU B C 1
ATOM 1832 O O . GLU B 1 61 ? 13.336 -12.594 8.461 1 96 61 GLU B O 1
ATOM 1837 N N . PHE B 1 62 ? 15.57 -12.195 8.359 1 97.19 62 PHE B N 1
ATOM 1838 C CA . PHE B 1 62 ? 15.641 -12.602 6.961 1 97.19 62 PHE B CA 1
ATOM 1839 C C . PHE B 1 62 ? 15.266 -14.07 6.809 1 97.19 62 PHE B C 1
ATOM 1841 O O . PHE B 1 62 ? 14.656 -14.461 5.812 1 97.19 62 PHE B O 1
ATOM 1848 N N . GLY B 1 63 ? 15.641 -14.859 7.707 1 95.62 63 GLY B N 1
ATOM 1849 C CA . GLY B 1 63 ? 15.297 -16.266 7.629 1 95.62 63 GLY B CA 1
ATOM 1850 C C . GLY B 1 63 ? 13.805 -16.5 7.465 1 95.62 63 GLY B C 1
ATOM 1851 O O . GLY B 1 63 ? 13.391 -17.297 6.613 1 95.62 63 GLY B O 1
ATOM 1852 N N . GLN B 1 64 ? 13.047 -15.828 8.234 1 95.69 64 GLN B N 1
ATOM 1853 C CA . GLN B 1 64 ? 11.594 -15.961 8.156 1 95.69 64 GLN B CA 1
ATOM 1854 C C . GLN B 1 64 ? 11.062 -15.406 6.84 1 95.69 64 GLN B C 1
ATOM 1856 O O . GLN B 1 64 ? 10.188 -16 6.215 1 95.69 64 GLN B O 1
ATOM 1861 N N . LEU B 1 65 ? 11.586 -14.281 6.449 1 96.94 65 LEU B N 1
ATOM 1862 C CA . LEU B 1 65 ? 11.195 -13.68 5.176 1 96.94 65 LEU B CA 1
ATOM 1863 C C . LEU B 1 65 ? 11.516 -14.617 4.016 1 96.94 65 LEU B C 1
ATOM 1865 O O . LEU B 1 65 ? 10.695 -14.797 3.113 1 96.94 65 LEU B O 1
ATOM 1869 N N . PHE B 1 66 ? 12.68 -15.219 4.098 1 96.56 66 PHE B N 1
ATOM 1870 C CA . PHE B 1 66 ? 13.117 -16.141 3.055 1 96.56 66 PHE B CA 1
ATOM 1871 C C . PHE B 1 66 ? 12.172 -17.328 2.955 1 96.56 66 PHE B C 1
ATOM 1873 O O . PHE B 1 66 ? 11.766 -17.719 1.857 1 96.56 66 PHE B O 1
ATOM 1880 N N . ASN B 1 67 ? 11.867 -17.891 4.035 1 96.31 67 ASN B N 1
ATOM 1881 C CA . ASN B 1 67 ? 10.938 -19.016 4.055 1 96.31 67 ASN B CA 1
ATOM 1882 C C . ASN B 1 67 ? 9.562 -18.609 3.533 1 96.31 67 ASN B C 1
ATOM 1884 O O . ASN B 1 67 ? 8.906 -19.375 2.82 1 96.31 67 ASN B O 1
ATOM 1888 N N . TYR B 1 68 ? 9.141 -17.438 3.883 1 97.12 68 TYR B N 1
ATOM 1889 C CA . TYR B 1 68 ? 7.879 -16.875 3.42 1 97.12 68 TYR B CA 1
ATOM 1890 C C . TYR B 1 68 ? 7.863 -16.734 1.902 1 97.12 68 TYR B C 1
ATOM 1892 O O . TYR B 1 68 ? 6.922 -17.188 1.243 1 97.12 68 TYR B O 1
ATOM 1900 N N . ILE B 1 69 ? 8.906 -16.203 1.351 1 97.38 69 ILE B N 1
ATOM 1901 C CA . ILE B 1 69 ? 9.008 -16 -0.09 1 97.38 69 ILE B CA 1
ATOM 1902 C C . ILE B 1 69 ? 9.062 -17.344 -0.8 1 97.38 69 ILE B C 1
ATOM 1904 O O . ILE B 1 69 ? 8.414 -17.547 -1.832 1 97.38 69 ILE B O 1
ATOM 1908 N N . THR B 1 70 ? 9.812 -18.25 -0.22 1 97.06 70 THR B N 1
ATOM 1909 C CA . THR B 1 70 ? 9.93 -19.594 -0.794 1 97.06 70 THR B CA 1
ATOM 1910 C C . THR B 1 70 ? 8.57 -20.281 -0.841 1 97.06 70 THR B C 1
ATOM 1912 O O . THR B 1 70 ? 8.234 -20.938 -1.828 1 97.06 70 THR B O 1
ATOM 1915 N N . ALA B 1 71 ? 7.789 -20.109 0.162 1 97.75 71 ALA B N 1
ATOM 1916 C CA . ALA B 1 71 ? 6.449 -20.688 0.197 1 97.75 71 ALA B CA 1
ATOM 1917 C C . ALA B 1 71 ? 5.57 -20.094 -0.906 1 97.75 71 ALA B C 1
ATOM 1919 O O . ALA B 1 71 ? 4.848 -20.828 -1.586 1 97.75 71 ALA B O 1
ATOM 1920 N N . TRP B 1 72 ? 5.625 -18.828 -1.105 1 97.94 72 TRP B N 1
ATOM 1921 C CA . TRP B 1 72 ? 4.863 -18.172 -2.166 1 97.94 72 TRP B CA 1
ATOM 1922 C C . TRP B 1 72 ? 5.344 -18.625 -3.539 1 97.94 72 TRP B C 1
ATOM 1924 O O . TRP B 1 72 ? 4.539 -18.781 -4.461 1 97.94 72 TRP B O 1
ATOM 1934 N N . GLN B 1 73 ? 6.672 -18.781 -3.65 1 97.69 73 GLN B N 1
ATOM 1935 C CA . GLN B 1 73 ? 7.227 -19.234 -4.918 1 97.69 73 GLN B CA 1
ATOM 1936 C C . GLN B 1 73 ? 6.699 -20.625 -5.285 1 97.69 73 GLN B C 1
ATOM 1938 O O . GLN B 1 73 ? 6.371 -20.875 -6.445 1 97.69 73 GLN B O 1
ATOM 1943 N N . ASN B 1 74 ? 6.633 -21.469 -4.312 1 97.81 74 ASN B N 1
ATOM 1944 C CA . ASN B 1 74 ? 6.098 -22.812 -4.543 1 97.81 74 ASN B CA 1
ATOM 1945 C C . ASN B 1 74 ? 4.645 -22.766 -5.008 1 97.81 74 ASN B C 1
ATOM 1947 O O . ASN B 1 74 ? 4.27 -23.453 -5.953 1 97.81 74 ASN B O 1
ATOM 1951 N N . LEU B 1 75 ? 3.855 -21.969 -4.391 1 97.69 75 LEU B N 1
ATOM 1952 C CA . LEU B 1 75 ? 2.457 -21.812 -4.777 1 97.69 75 LEU B CA 1
ATOM 1953 C C . LEU B 1 75 ? 2.344 -21.219 -6.18 1 97.69 75 LEU B C 1
ATOM 1955 O O . LEU B 1 75 ? 1.531 -21.672 -6.984 1 97.69 75 LEU B O 1
ATOM 1959 N N . PHE B 1 76 ? 3.191 -20.219 -6.402 1 98.38 76 PHE B N 1
ATOM 1960 C CA . PHE B 1 76 ? 3.217 -19.578 -7.715 1 98.38 76 PHE B CA 1
ATOM 1961 C C . PHE B 1 76 ? 3.508 -20.609 -8.805 1 98.38 76 PHE B C 1
ATOM 1963 O O . PHE B 1 76 ? 2.832 -20.641 -9.836 1 98.38 76 PHE B O 1
ATOM 1970 N N . TYR B 1 77 ? 4.512 -21.422 -8.547 1 97.38 77 TYR B N 1
ATOM 1971 C CA . TYR B 1 77 ? 4.895 -22.453 -9.492 1 97.38 77 TYR B CA 1
ATOM 1972 C C . TYR B 1 77 ? 3.736 -23.422 -9.742 1 97.38 77 TYR B C 1
ATOM 1974 O O . TYR B 1 77 ? 3.5 -23.828 -10.883 1 97.38 77 TYR B O 1
ATOM 1982 N N . GLN B 1 78 ? 3.008 -23.734 -8.758 1 97.69 78 GLN B N 1
ATOM 1983 C CA . GLN B 1 78 ? 1.86 -24.625 -8.883 1 97.69 78 GLN B CA 1
ATOM 1984 C C . GLN B 1 78 ? 0.748 -23.984 -9.703 1 97.69 78 GLN B C 1
ATOM 1986 O O . GLN B 1 78 ? 0.069 -24.656 -10.477 1 97.69 78 GLN B O 1
ATOM 1991 N N . HIS B 1 79 ? 0.566 -22.719 -9.57 1 98.25 79 HIS B N 1
ATOM 1992 C CA . HIS B 1 79 ? -0.536 -22.016 -10.227 1 98.25 79 HIS B CA 1
ATOM 1993 C C . HIS B 1 79 ? -0.161 -21.625 -11.648 1 98.25 79 HIS B C 1
ATOM 1995 O O . HIS B 1 79 ? -1.038 -21.359 -12.477 1 98.25 79 HIS B O 1
ATOM 2001 N N . ASP B 1 80 ? 1.15 -21.469 -11.844 1 98.31 80 ASP B N 1
ATOM 2002 C CA . ASP B 1 80 ? 1.645 -21.234 -13.195 1 98.31 80 ASP B CA 1
ATOM 2003 C C . ASP B 1 80 ? 1.662 -22.516 -14.016 1 98.31 80 ASP B C 1
ATOM 2005 O O . ASP B 1 80 ? 2.73 -23.047 -14.336 1 98.31 80 ASP B O 1
ATOM 2009 N N . ARG B 1 81 ? 0.565 -22.922 -14.547 1 97 81 ARG B N 1
ATOM 2010 C CA . ARG B 1 81 ? 0.353 -24.25 -15.125 1 97 81 ARG B CA 1
ATOM 2011 C C . ARG B 1 81 ? 1.177 -24.422 -16.406 1 97 81 ARG B C 1
ATOM 2013 O O . ARG B 1 81 ? 1.674 -25.516 -16.672 1 97 81 ARG B O 1
ATOM 2020 N N . ASP B 1 82 ? 1.315 -23.375 -17.203 1 97.31 82 ASP B N 1
ATOM 2021 C CA . ASP B 1 82 ? 2.037 -23.516 -18.469 1 97.31 82 ASP B CA 1
ATOM 2022 C C . ASP B 1 82 ? 3.521 -23.188 -18.281 1 97.31 82 ASP B C 1
ATOM 2024 O O . ASP B 1 82 ? 4.273 -23.125 -19.266 1 97.31 82 ASP B O 1
ATOM 2028 N N . ARG B 1 83 ? 3.965 -22.953 -17.031 1 97.06 83 ARG B N 1
ATOM 2029 C CA . ARG B 1 83 ? 5.352 -22.703 -16.656 1 97.06 83 ARG B CA 1
ATOM 2030 C C . ARG B 1 83 ? 5.941 -21.562 -17.484 1 97.06 83 ARG B C 1
ATOM 2032 O O . ARG B 1 83 ? 7.082 -21.641 -17.953 1 97.06 83 ARG B O 1
ATOM 2039 N N . SER B 1 84 ? 5.086 -20.484 -17.719 1 97 84 SER B N 1
ATOM 2040 C CA . SER B 1 84 ? 5.508 -19.328 -18.5 1 97 84 SER B CA 1
ATOM 2041 C C . SER B 1 84 ? 6.301 -18.344 -17.641 1 97 84 SER B C 1
ATOM 2043 O O . SER B 1 84 ? 6.945 -17.438 -18.172 1 97 84 SER B O 1
ATOM 2045 N N . GLY B 1 85 ? 6.227 -18.516 -16.312 1 97.44 85 GLY B N 1
ATOM 2046 C CA . GLY B 1 85 ? 6.852 -17.562 -15.422 1 97.44 85 GLY B CA 1
ATOM 2047 C C . GLY B 1 85 ? 5.949 -16.391 -15.062 1 97.44 85 GLY B C 1
ATOM 2048 O O . GLY B 1 85 ? 6.371 -15.461 -14.375 1 97.44 85 GLY B O 1
ATOM 2049 N N . THR B 1 86 ? 4.738 -16.453 -15.555 1 98 86 THR B N 1
ATOM 2050 C CA . THR B 1 86 ? 3.717 -15.445 -15.273 1 98 86 THR B CA 1
ATOM 2051 C C . THR B 1 86 ? 2.354 -16.109 -15.086 1 98 86 THR B C 1
ATOM 2053 O O . THR B 1 86 ? 2.197 -17.312 -15.336 1 98 86 THR B O 1
ATOM 2056 N N . ILE B 1 87 ? 1.457 -15.383 -14.531 1 98.38 87 ILE B N 1
ATOM 2057 C CA . ILE B 1 87 ? 0.104 -15.859 -14.281 1 98.38 87 ILE B CA 1
ATOM 2058 C C . ILE B 1 87 ? -0.881 -15.148 -15.203 1 98.38 87 ILE B C 1
ATOM 2060 O O . ILE B 1 87 ? -0.979 -13.914 -15.18 1 98.38 87 ILE B O 1
ATOM 2064 N N . ASP B 1 88 ? -1.537 -15.914 -16.078 1 98.25 88 ASP B N 1
ATOM 2065 C CA . ASP B 1 88 ? -2.574 -15.328 -16.922 1 98.25 88 ASP B CA 1
ATOM 2066 C C . ASP B 1 88 ? -3.924 -15.32 -16.203 1 98.25 88 ASP B C 1
ATOM 2068 O O . ASP B 1 88 ? -4.016 -15.703 -15.039 1 98.25 88 ASP B O 1
ATOM 2072 N N . LEU B 1 89 ? -4.953 -14.828 -16.891 1 98.12 89 LEU B N 1
ATOM 2073 C CA . LEU B 1 89 ? -6.242 -14.633 -16.234 1 98.12 89 LEU B CA 1
ATOM 2074 C C . LEU B 1 89 ? -6.824 -15.961 -15.766 1 98.12 89 LEU B C 1
ATOM 2076 O O . LEU B 1 89 ? -7.387 -16.047 -14.672 1 98.12 89 LEU B O 1
ATOM 2080 N N . GLN B 1 90 ? -6.762 -16.969 -16.562 1 97.94 90 GLN B N 1
ATOM 2081 C CA . GLN B 1 90 ? -7.285 -18.281 -16.203 1 97.94 90 GLN B CA 1
ATOM 2082 C C . GLN B 1 90 ? -6.547 -18.859 -14.992 1 97.94 90 GLN B C 1
ATOM 2084 O O . GLN B 1 90 ? -7.172 -19.375 -14.062 1 97.94 90 GLN B O 1
ATOM 2089 N N . GLU B 1 91 ? -5.254 -18.781 -15.047 1 98.69 91 GLU B N 1
ATOM 2090 C CA . GLU B 1 91 ? -4.441 -19.25 -13.922 1 98.69 91 GLU B CA 1
ATOM 2091 C C . GLU B 1 91 ? -4.73 -18.453 -12.656 1 98.69 91 GLU B C 1
ATOM 2093 O O . GLU B 1 91 ? -4.777 -19.016 -11.562 1 98.69 91 GLU B O 1
ATOM 2098 N N . PHE B 1 92 ? -4.891 -17.172 -12.883 1 98.56 92 PHE B N 1
ATOM 2099 C CA . PHE B 1 92 ? -5.207 -16.297 -11.766 1 98.56 92 PHE B CA 1
ATOM 2100 C C . PHE B 1 92 ? -6.535 -16.688 -11.125 1 98.56 92 PHE B C 1
ATOM 2102 O O . PHE B 1 92 ? -6.625 -16.812 -9.906 1 98.56 92 PHE B O 1
ATOM 2109 N N . SER B 1 93 ? -7.484 -16.906 -11.906 1 98.19 93 SER B N 1
ATOM 2110 C CA . SER B 1 93 ? -8.797 -17.344 -11.422 1 98.19 93 SER B CA 1
ATOM 2111 C C . SER B 1 93 ? -8.695 -18.656 -10.664 1 98.19 93 SER B C 1
ATOM 2113 O O . SER B 1 93 ? -9.297 -18.812 -9.594 1 98.19 93 SER B O 1
ATOM 2115 N N . SER B 1 94 ? -7.973 -19.547 -11.211 1 97.44 94 SER B N 1
ATOM 2116 C CA . SER B 1 94 ? -7.777 -20.859 -10.586 1 97.44 94 SER B CA 1
ATOM 2117 C C . SER B 1 94 ? -7.066 -20.719 -9.242 1 97.44 94 SER B C 1
ATOM 2119 O O . SER B 1 94 ? -7.41 -21.406 -8.281 1 97.44 94 SER B O 1
ATOM 2121 N N . ALA B 1 95 ? -6.078 -19.859 -9.211 1 97.94 95 ALA B N 1
ATOM 2122 C CA . ALA B 1 95 ? -5.348 -19.625 -7.969 1 97.94 95 ALA B CA 1
ATOM 2123 C C . ALA B 1 95 ? -6.273 -19.094 -6.879 1 97.94 95 ALA B C 1
ATOM 2125 O O . ALA B 1 95 ? -6.258 -19.578 -5.746 1 97.94 95 ALA B O 1
ATOM 2126 N N . LEU B 1 96 ? -7.098 -18.078 -7.25 1 98.19 96 LEU B N 1
ATOM 2127 C CA . LEU B 1 96 ? -8.031 -17.516 -6.285 1 98.19 96 LEU B CA 1
ATOM 2128 C C . LEU B 1 96 ? -8.992 -18.578 -5.766 1 98.19 96 LEU B C 1
ATOM 2130 O O . LEU B 1 96 ? -9.242 -18.656 -4.562 1 98.19 96 LEU B O 1
ATOM 2134 N N . SER B 1 97 ? -9.43 -19.406 -6.645 1 96.75 97 SER B N 1
ATOM 2135 C CA . SER B 1 97 ? -10.336 -20.484 -6.254 1 96.75 97 SER B CA 1
ATOM 2136 C C . SER B 1 97 ? -9.641 -21.484 -5.324 1 96.75 97 SER B C 1
ATOM 2138 O O . SER B 1 97 ? -10.242 -21.969 -4.363 1 96.75 97 SER B O 1
ATOM 2140 N N . HIS B 1 98 ? -8.453 -21.781 -5.621 1 95.81 98 HIS B N 1
ATOM 2141 C CA . HIS B 1 98 ? -7.66 -22.672 -4.785 1 95.81 98 HIS B CA 1
ATOM 2142 C C . HIS B 1 98 ? -7.574 -22.172 -3.352 1 95.81 98 HIS B C 1
ATOM 2144 O O . HIS B 1 98 ? -7.605 -22.953 -2.404 1 95.81 98 HIS B O 1
ATOM 2150 N N . PHE B 1 99 ? -7.504 -20.875 -3.176 1 96 99 PHE B N 1
ATOM 2151 C CA . PHE B 1 99 ? -7.398 -20.281 -1.853 1 96 99 PHE B CA 1
ATOM 2152 C C . PHE B 1 99 ? -8.773 -20.109 -1.222 1 96 99 PHE B C 1
ATOM 2154 O O . PHE B 1 99 ? -8.898 -19.547 -0.132 1 96 99 PHE B O 1
ATOM 2161 N N . GLY B 1 100 ? -9.797 -20.453 -1.912 1 95.19 100 GLY B N 1
ATOM 2162 C CA . GLY B 1 100 ? -11.133 -20.469 -1.338 1 95.19 100 GLY B CA 1
ATOM 2163 C C . GLY B 1 100 ? -11.945 -19.25 -1.696 1 95.19 100 GLY B C 1
ATOM 2164 O O . GLY B 1 100 ? -12.984 -18.984 -1.082 1 95.19 100 GLY B O 1
ATOM 2165 N N . TYR B 1 101 ? -11.414 -18.562 -2.658 1 96.5 101 TYR B N 1
ATOM 2166 C CA . TYR B 1 101 ? -12.156 -17.359 -3.049 1 96.5 101 TYR B CA 1
ATOM 2167 C C . TYR B 1 101 ? -13.141 -17.672 -4.172 1 96.5 101 TYR B C 1
ATOM 2169 O O . TYR B 1 101 ? -12.75 -18.203 -5.215 1 96.5 101 TYR B O 1
ATOM 2177 N N . ASN B 1 102 ? -14.359 -17.438 -3.93 1 92.62 102 ASN B N 1
ATOM 2178 C CA . ASN B 1 102 ? -15.406 -17.562 -4.938 1 92.62 102 ASN B CA 1
ATOM 2179 C C . ASN B 1 102 ? -15.852 -16.203 -5.469 1 92.62 102 ASN B C 1
ATOM 2181 O O . ASN B 1 102 ? -17.016 -15.844 -5.355 1 92.62 102 ASN B O 1
ATOM 2185 N N . LEU B 1 103 ? -14.984 -15.5 -6.109 1 97.06 103 LEU B N 1
ATOM 2186 C CA . LEU B 1 103 ? -15.234 -14.18 -6.668 1 97.06 103 LEU B CA 1
ATOM 2187 C C . LEU B 1 103 ? -15.805 -14.281 -8.078 1 97.06 103 LEU B C 1
ATOM 2189 O O . LEU B 1 103 ? -15.516 -15.234 -8.805 1 97.06 103 LEU B O 1
ATOM 2193 N N . SER B 1 104 ? -16.609 -13.344 -8.422 1 97.5 104 SER B N 1
ATOM 2194 C CA . SER B 1 104 ? -17.188 -13.352 -9.766 1 97.5 104 SER B CA 1
ATOM 2195 C C . SER B 1 104 ? -16.109 -13.148 -10.828 1 97.5 104 SER B C 1
ATOM 2197 O O . SER B 1 104 ? -15.109 -12.484 -10.578 1 97.5 104 SER B O 1
ATOM 2199 N N . PRO B 1 105 ? -16.328 -13.711 -12.047 1 97.44 105 PRO B N 1
ATOM 2200 C CA . PRO B 1 105 ? -15.359 -13.531 -13.141 1 97.44 105 PRO B CA 1
ATOM 2201 C C . PRO B 1 105 ? -15.094 -12.062 -13.453 1 97.44 105 PRO B C 1
ATOM 2203 O O . PRO B 1 105 ? -13.953 -11.68 -13.742 1 97.44 105 PRO B O 1
ATOM 2206 N N . ARG B 1 106 ? -16.094 -11.305 -13.375 1 97.31 106 ARG B N 1
ATOM 2207 C CA . ARG B 1 106 ? -15.945 -9.883 -13.633 1 97.31 106 ARG B CA 1
ATOM 2208 C C . ARG B 1 106 ? -15.016 -9.227 -12.609 1 97.31 106 ARG B C 1
ATOM 2210 O O . ARG B 1 106 ? -14.148 -8.43 -12.977 1 97.31 106 ARG B O 1
ATOM 2217 N N . PHE B 1 107 ? -15.188 -9.586 -11.398 1 97.75 107 PHE B N 1
ATOM 2218 C CA . PHE B 1 107 ? -14.352 -9.016 -10.344 1 97.75 107 PHE B CA 1
ATOM 2219 C C . PHE B 1 107 ? -12.906 -9.492 -10.484 1 97.75 107 PHE B C 1
ATOM 2221 O O . PHE B 1 107 ? -11.977 -8.711 -10.312 1 97.75 107 PHE B O 1
ATOM 2228 N N . VAL B 1 108 ? -12.742 -10.75 -10.781 1 98.12 108 VAL B N 1
ATOM 2229 C CA . VAL B 1 108 ? -11.398 -11.305 -10.953 1 98.12 108 VAL B CA 1
ATOM 2230 C C . VAL B 1 108 ? -10.68 -10.57 -12.086 1 98.12 108 VAL B C 1
ATOM 2232 O O . VAL B 1 108 ? -9.516 -10.203 -11.945 1 98.12 108 VAL B O 1
ATOM 2235 N N . SER B 1 109 ? -11.352 -10.359 -13.164 1 97.5 109 SER B N 1
ATOM 2236 C CA . SER B 1 109 ? -10.789 -9.625 -14.289 1 97.5 109 SER B CA 1
ATOM 2237 C C . SER B 1 109 ? -10.422 -8.203 -13.891 1 97.5 109 SER B C 1
ATOM 2239 O O . SER B 1 109 ? -9.336 -7.715 -14.227 1 97.5 109 SER B O 1
ATOM 2241 N N . TRP B 1 110 ? -11.32 -7.578 -13.156 1 96.38 110 TRP B N 1
ATOM 2242 C CA . TRP B 1 110 ? -11.078 -6.223 -12.672 1 96.38 110 TRP B CA 1
ATOM 2243 C C . TRP B 1 110 ? -9.836 -6.176 -11.789 1 96.38 110 TRP B C 1
ATOM 2245 O O . TRP B 1 110 ? -8.977 -5.312 -11.961 1 96.38 110 TRP B O 1
ATOM 2255 N N . LEU B 1 111 ? -9.805 -7.082 -10.852 1 96.25 111 LEU B N 1
ATOM 2256 C CA . LEU B 1 111 ? -8.703 -7.137 -9.898 1 96.25 111 LEU B CA 1
ATOM 2257 C C . LEU B 1 111 ? -7.367 -7.32 -10.617 1 96.25 111 LEU B C 1
ATOM 2259 O O . LEU B 1 111 ? -6.402 -6.609 -10.328 1 96.25 111 LEU B O 1
ATOM 2263 N N . MET B 1 112 ? -7.309 -8.242 -11.562 1 96.5 112 MET B N 1
ATOM 2264 C CA . MET B 1 112 ? -6.074 -8.469 -12.305 1 96.5 112 MET B CA 1
ATOM 2265 C C . MET B 1 112 ? -5.684 -7.234 -13.109 1 96.5 112 MET B C 1
ATOM 2267 O O . MET B 1 112 ? -4.516 -6.848 -13.125 1 96.5 112 MET B O 1
ATOM 2271 N N . MET B 1 113 ? -6.645 -6.594 -13.758 1 94.31 113 MET B N 1
ATOM 2272 C CA . MET B 1 113 ? -6.391 -5.445 -14.617 1 94.31 113 MET B CA 1
ATOM 2273 C C . MET B 1 113 ? -5.832 -4.273 -13.812 1 94.31 113 MET B C 1
ATOM 2275 O O . MET B 1 113 ? -5.008 -3.508 -14.32 1 94.31 113 MET B O 1
ATOM 2279 N N . ARG B 1 114 ? -6.223 -4.172 -12.617 1 92.62 114 ARG B N 1
ATOM 2280 C CA . ARG B 1 114 ? -5.754 -3.104 -11.742 1 92.62 114 ARG B CA 1
ATOM 2281 C C . ARG B 1 114 ? -4.242 -3.178 -11.555 1 92.62 114 ARG B C 1
ATOM 2283 O O . ARG B 1 114 ? -3.576 -2.15 -11.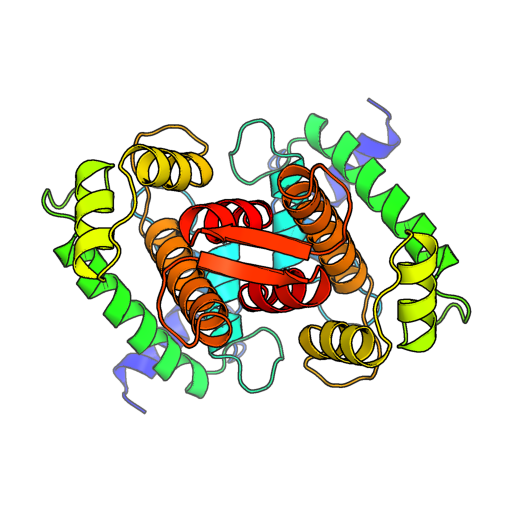414 1 92.62 114 ARG B O 1
ATOM 2290 N N . PHE B 1 115 ? -3.699 -4.359 -11.609 1 93.12 115 PHE B N 1
ATOM 2291 C CA . PHE B 1 115 ? -2.281 -4.531 -11.312 1 93.12 115 PHE B CA 1
ATOM 2292 C C . PHE B 1 115 ? -1.499 -4.848 -12.586 1 93.12 115 PHE B C 1
ATOM 2294 O O . PHE B 1 115 ? -0.266 -4.871 -12.57 1 93.12 115 PHE B O 1
ATOM 2301 N N . ASP B 1 116 ? -2.242 -5.203 -13.602 1 92.69 116 ASP B N 1
ATOM 2302 C CA . ASP B 1 116 ? -1.651 -5.359 -14.922 1 92.69 116 ASP B CA 1
ATOM 2303 C C . ASP B 1 116 ? -1.734 -4.055 -15.719 1 92.69 116 ASP B C 1
ATOM 2305 O O . ASP B 1 116 ? -2.408 -3.992 -16.75 1 92.69 116 ASP B O 1
ATOM 2309 N N . ARG B 1 117 ? -0.993 -3.096 -15.336 1 84.69 117 ARG B N 1
ATOM 2310 C CA . ARG B 1 117 ? -1.134 -1.732 -15.836 1 84.69 117 ARG B CA 1
ATOM 2311 C C . ARG B 1 117 ? -0.674 -1.632 -17.281 1 84.69 117 ARG B C 1
ATOM 2313 O O . ARG B 1 117 ? -1.12 -0.752 -18.031 1 84.69 117 ARG B O 1
ATOM 2320 N N . GLN B 1 118 ? 0.192 -2.512 -17.672 1 86.88 118 GLN B N 1
ATOM 2321 C CA . GLN B 1 118 ? 0.658 -2.498 -19.062 1 86.88 118 GLN B CA 1
ATOM 2322 C C . GLN B 1 118 ? -0.242 -3.348 -19.953 1 86.88 118 GLN B C 1
ATOM 2324 O O . GLN B 1 118 ? 0.001 -3.467 -21.156 1 86.88 118 GLN B O 1
ATOM 2329 N N . ARG B 1 119 ? -1.261 -3.936 -19.375 1 91.44 119 ARG B N 1
ATOM 2330 C CA . ARG B 1 119 ? -2.27 -4.703 -20.094 1 91.44 119 ARG B CA 1
ATOM 2331 C C . ARG B 1 119 ? -1.627 -5.832 -20.891 1 91.44 119 ARG B C 1
ATOM 2333 O O . ARG B 1 119 ? -1.92 -6.008 -22.078 1 91.44 119 ARG B O 1
ATOM 2340 N N . LEU B 1 120 ? -0.761 -6.512 -20.281 1 93.69 120 LEU B N 1
ATOM 2341 C CA . LEU B 1 120 ? -0.078 -7.652 -20.875 1 93.69 120 LEU B CA 1
ATOM 2342 C C . LEU B 1 120 ? -0.95 -8.898 -20.828 1 93.69 120 LEU B C 1
ATOM 2344 O O . LEU B 1 120 ? -0.668 -9.891 -21.5 1 93.69 120 LEU B O 1
ATOM 2348 N N . GLY B 1 121 ? -1.954 -8.875 -20 1 95.25 121 GLY B N 1
ATOM 2349 C CA . GLY B 1 121 ? -2.801 -10.039 -19.797 1 95.25 121 GLY B CA 1
ATOM 2350 C C . GLY B 1 121 ? -2.191 -11.062 -18.844 1 95.25 121 GLY B C 1
ATOM 2351 O O . GLY B 1 121 ? -2.59 -12.227 -18.844 1 95.25 121 GLY B O 1
ATOM 2352 N N . LYS B 1 122 ? -1.153 -10.711 -18.188 1 96.88 122 LYS B N 1
ATOM 2353 C CA . LYS B 1 122 ? -0.455 -11.57 -17.234 1 96.88 122 LYS B CA 1
ATOM 2354 C C . LYS B 1 122 ? 0.12 -10.758 -16.078 1 96.88 122 LYS B C 1
ATOM 2356 O O . LYS B 1 122 ? 0.309 -9.539 -16.188 1 96.88 122 LYS B O 1
ATOM 2361 N N . ILE B 1 123 ? 0.274 -11.391 -14.938 1 97.12 123 ILE B N 1
ATOM 2362 C CA . ILE B 1 123 ? 0.939 -10.742 -13.812 1 97.12 123 ILE B CA 1
ATOM 2363 C C . ILE B 1 123 ? 2.156 -11.562 -13.391 1 97.12 123 ILE B C 1
ATOM 2365 O O . ILE B 1 123 ? 2.197 -12.773 -13.602 1 97.12 123 ILE B O 1
ATOM 2369 N N . GLY B 1 124 ? 3.117 -10.812 -12.961 1 97.44 124 GLY B N 1
ATOM 2370 C CA . GLY B 1 124 ? 4.328 -11.461 -12.477 1 97.44 124 GLY B CA 1
ATOM 2371 C C . GLY B 1 124 ? 4.23 -11.898 -11.031 1 97.44 124 GLY B C 1
ATOM 2372 O O . GLY B 1 124 ? 3.18 -11.758 -10.398 1 97.44 124 GLY B O 1
ATOM 2373 N N . PHE B 1 125 ? 5.32 -12.484 -10.586 1 98.06 125 PHE B N 1
ATOM 2374 C CA . PHE B 1 125 ? 5.398 -13.031 -9.234 1 98.06 125 PHE B CA 1
ATOM 2375 C C . PHE B 1 125 ? 5.129 -11.953 -8.195 1 98.06 125 PHE B C 1
ATOM 2377 O O . PHE B 1 125 ? 4.445 -12.195 -7.199 1 98.06 125 PHE B O 1
ATOM 2384 N N . ASP B 1 126 ? 5.594 -10.75 -8.375 1 96.56 126 ASP B N 1
ATOM 2385 C CA . ASP B 1 126 ? 5.473 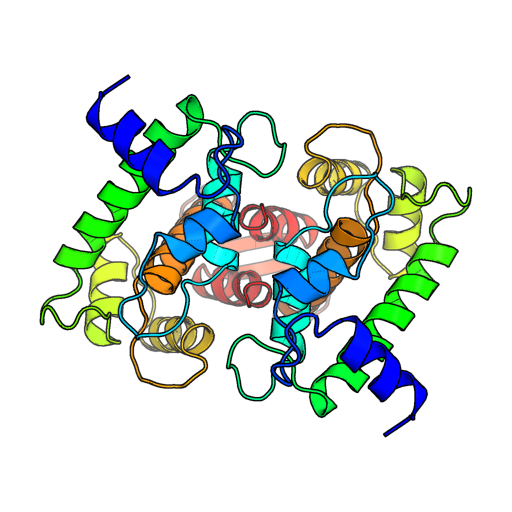-9.641 -7.426 1 96.56 126 ASP B CA 1
ATOM 2386 C C . ASP B 1 126 ? 4.012 -9.266 -7.211 1 96.56 126 ASP B C 1
ATOM 2388 O O . ASP B 1 126 ? 3.551 -9.164 -6.07 1 96.56 126 ASP B O 1
ATOM 2392 N N . LYS B 1 127 ? 3.285 -9.094 -8.312 1 96.31 127 LYS B N 1
ATOM 2393 C CA . LYS B 1 127 ? 1.882 -8.719 -8.188 1 96.31 127 LYS B CA 1
ATOM 2394 C C . LYS B 1 127 ? 1.041 -9.875 -7.672 1 96.31 127 LYS B C 1
ATOM 2396 O O . LYS B 1 127 ? 0.068 -9.672 -6.945 1 96.31 127 LYS B O 1
ATOM 2401 N N . TYR B 1 128 ? 1.446 -11.07 -8.109 1 97.88 128 TYR B N 1
ATOM 2402 C CA . TYR B 1 128 ? 0.797 -12.273 -7.598 1 97.88 128 TYR B CA 1
ATOM 2403 C C . TYR B 1 128 ? 0.817 -12.297 -6.074 1 97.88 128 TYR B C 1
ATOM 2405 O O . TYR B 1 128 ? -0.23 -12.422 -5.438 1 97.88 128 TYR B O 1
ATOM 2413 N N . ILE B 1 129 ? 1.959 -12.133 -5.484 1 97.25 129 ILE B N 1
ATOM 2414 C CA . ILE B 1 129 ? 2.104 -12.148 -4.031 1 97.25 129 ILE B CA 1
ATOM 2415 C C . ILE B 1 129 ? 1.32 -10.984 -3.426 1 97.25 129 ILE B C 1
ATOM 2417 O O . ILE B 1 129 ? 0.56 -11.172 -2.473 1 97.25 129 ILE B O 1
ATOM 2421 N N . TYR B 1 130 ? 1.56 -9.828 -3.994 1 95.56 130 TYR B N 1
ATOM 2422 C CA . TYR B 1 130 ? 0.972 -8.609 -3.443 1 95.56 130 TYR B CA 1
ATOM 2423 C C . TYR B 1 130 ? -0.545 -8.727 -3.361 1 95.56 130 TYR B C 1
ATOM 2425 O O . TYR B 1 130 ? -1.139 -8.461 -2.312 1 95.56 130 TYR B O 1
ATOM 2433 N N . ILE B 1 131 ? -1.171 -9.188 -4.441 1 96.62 131 ILE B N 1
ATOM 2434 C CA . ILE B 1 131 ? -2.625 -9.289 -4.512 1 96.62 131 ILE B CA 1
ATOM 2435 C C . ILE B 1 131 ? -3.125 -10.297 -3.48 1 96.62 131 ILE B C 1
ATOM 2437 O O . ILE B 1 131 ? -4.07 -10.016 -2.74 1 96.62 131 ILE B O 1
ATOM 2441 N N . LEU B 1 132 ? -2.537 -11.469 -3.438 1 96.75 132 LEU B N 1
ATOM 2442 C CA . LEU B 1 132 ? -3.021 -12.531 -2.564 1 96.75 132 LEU B CA 1
ATOM 2443 C C . LEU B 1 132 ? -2.834 -12.156 -1.098 1 96.75 132 LEU B C 1
ATOM 2445 O O . LEU B 1 132 ? -3.686 -12.461 -0.261 1 96.75 132 LEU B O 1
ATOM 2449 N N . VAL B 1 133 ? -1.723 -11.469 -0.777 1 95.31 133 VAL B N 1
ATOM 2450 C CA . VAL B 1 133 ? -1.499 -11.016 0.592 1 95.31 133 VAL B CA 1
ATOM 2451 C C . VAL B 1 133 ? -2.537 -9.961 0.965 1 95.31 133 VAL B C 1
ATOM 2453 O O . VAL B 1 133 ? -3.148 -10.031 2.035 1 95.31 133 VAL B O 1
ATOM 2456 N N . CYS B 1 134 ? -2.732 -8.984 0.096 1 95.19 134 CYS B N 1
ATOM 2457 C CA . CYS B 1 134 ? -3.75 -7.969 0.339 1 95.19 134 CYS B CA 1
ATOM 2458 C C . CYS B 1 134 ? -5.125 -8.602 0.51 1 95.19 134 CYS B C 1
ATOM 2460 O O . CYS B 1 134 ? -5.879 -8.227 1.407 1 95.19 134 CYS B O 1
ATOM 2462 N N . LEU B 1 135 ? -5.438 -9.57 -0.323 1 96.31 135 LEU B N 1
ATOM 2463 C CA . LEU B 1 135 ? -6.719 -10.273 -0.256 1 96.31 135 LEU B CA 1
ATOM 2464 C C . LEU B 1 135 ? -6.879 -10.984 1.084 1 96.31 135 LEU B C 1
ATOM 2466 O O . LEU B 1 135 ? -7.953 -10.938 1.689 1 96.31 135 LEU B O 1
ATOM 2470 N N . GLN B 1 136 ? -5.898 -11.641 1.517 1 95.75 136 GLN B N 1
ATOM 2471 C CA . GLN B 1 136 ? -5.941 -12.344 2.795 1 95.75 136 GLN B CA 1
ATOM 2472 C C . GLN B 1 136 ? -6.18 -11.375 3.947 1 95.75 136 GLN B C 1
ATOM 2474 O O . GLN B 1 136 ? -7 -11.633 4.828 1 95.75 136 GLN B O 1
ATOM 2479 N N . ILE B 1 137 ? -5.461 -10.273 3.949 1 95.38 137 ILE B N 1
ATOM 2480 C CA . ILE B 1 137 ? -5.582 -9.281 5.012 1 95.38 137 ILE B CA 1
ATOM 2481 C C . ILE B 1 137 ? -7 -8.703 5.023 1 95.38 137 ILE B C 1
ATOM 2483 O O . ILE B 1 137 ? -7.637 -8.633 6.078 1 95.38 137 ILE B O 1
ATOM 2487 N N . LEU B 1 138 ? -7.484 -8.344 3.85 1 96.38 138 LEU B N 1
ATOM 2488 C CA . LEU B 1 138 ? -8.812 -7.754 3.744 1 96.38 138 LEU B CA 1
ATOM 2489 C C . LEU B 1 138 ? -9.891 -8.773 4.109 1 96.38 138 LEU B C 1
ATOM 2491 O O . LEU B 1 138 ? -10.914 -8.414 4.695 1 96.38 138 LEU B O 1
ATOM 2495 N N . THR B 1 139 ? -9.656 -10.016 3.738 1 96.31 139 THR B N 1
ATOM 2496 C CA . THR B 1 139 ? -10.594 -11.07 4.098 1 96.31 139 THR B CA 1
ATOM 2497 C C . THR B 1 139 ? -10.703 -11.203 5.613 1 96.31 139 THR B C 1
ATOM 2499 O O . THR B 1 139 ? -11.805 -11.305 6.156 1 96.31 139 THR B O 1
ATOM 2502 N N . LYS B 1 140 ? -9.578 -11.203 6.27 1 95.88 140 LYS B N 1
ATOM 2503 C CA . LYS B 1 140 ? -9.594 -11.273 7.727 1 95.88 140 LYS B CA 1
ATOM 2504 C C . LYS B 1 140 ? -10.344 -10.086 8.328 1 95.88 140 LYS B C 1
ATOM 2506 O O . LYS B 1 140 ? -11.125 -10.25 9.258 1 95.88 140 LYS B O 1
ATOM 2511 N N . SER B 1 141 ? -10.117 -8.945 7.812 1 95.88 141 SER B N 1
ATOM 2512 C CA . SER B 1 141 ? -10.781 -7.738 8.289 1 95.88 141 SER B CA 1
ATOM 2513 C C . SER B 1 141 ? -12.289 -7.824 8.086 1 95.88 141 SER B C 1
ATOM 2515 O O . SER B 1 141 ? -13.07 -7.457 8.969 1 95.88 141 SER B O 1
ATOM 2517 N N . PHE B 1 142 ? -12.672 -8.297 6.895 1 96.69 142 PHE B N 1
ATOM 2518 C CA . PHE B 1 142 ? -14.086 -8.438 6.574 1 96.69 142 PHE B CA 1
ATOM 2519 C C . PHE B 1 142 ? -14.742 -9.477 7.477 1 96.69 142 PHE B C 1
ATOM 2521 O O . PHE B 1 142 ? -15.844 -9.25 7.992 1 96.69 142 PHE B O 1
ATOM 2528 N N . SER B 1 143 ? -14.062 -10.555 7.695 1 95.69 143 SER B N 1
ATOM 2529 C CA . SER B 1 143 ? -14.594 -11.648 8.5 1 95.69 143 SER B CA 1
ATOM 2530 C C . SER B 1 143 ? -14.797 -11.219 9.953 1 95.69 143 SER B C 1
ATOM 2532 O O . SER B 1 143 ? -15.719 -11.688 10.617 1 95.69 143 SER B O 1
ATOM 2534 N N . ALA B 1 144 ? -13.906 -10.352 10.406 1 94.81 144 ALA B N 1
ATOM 2535 C CA . ALA B 1 144 ? -14.023 -9.844 11.773 1 94.81 144 ALA B CA 1
ATOM 2536 C C . ALA B 1 144 ? -15.305 -9.031 11.953 1 94.81 144 ALA B C 1
ATOM 2538 O O . ALA B 1 144 ? -15.828 -8.922 13.062 1 94.81 144 ALA B O 1
ATOM 2539 N N . LEU B 1 145 ? -15.805 -8.523 10.867 1 94.12 145 LEU B N 1
ATOM 2540 C CA . LEU B 1 145 ? -17.031 -7.734 10.906 1 94.12 145 LEU B CA 1
ATOM 2541 C C . LEU B 1 145 ? -18.234 -8.594 10.555 1 94.12 145 LEU B C 1
ATOM 2543 O O . LEU B 1 145 ? -19.375 -8.258 10.914 1 94.12 145 LEU B O 1
ATOM 2547 N N . ASP B 1 146 ? -18 -9.648 9.758 1 93.25 146 ASP B N 1
ATOM 2548 C CA . ASP B 1 146 ? -19.047 -10.562 9.312 1 93.25 146 ASP B CA 1
ATOM 2549 C C . ASP B 1 146 ? -19.094 -11.797 10.203 1 93.25 146 ASP B C 1
ATOM 2551 O O . ASP B 1 146 ? -18.906 -12.922 9.734 1 93.25 146 ASP B O 1
ATOM 2555 N N . MET B 1 147 ? -19.594 -11.547 11.344 1 87.62 147 MET B N 1
ATOM 2556 C CA . MET B 1 147 ? -19.531 -12.594 12.359 1 87.62 147 MET B CA 1
ATOM 2557 C C . MET B 1 147 ? -20.438 -13.766 11.984 1 87.62 147 MET B C 1
ATOM 2559 O O . MET B 1 147 ? -20.109 -14.914 12.266 1 87.62 147 MET B O 1
ATOM 2563 N N . GLN B 1 148 ? -21.5 -13.516 11.297 1 87.5 148 GLN B N 1
ATOM 2564 C CA . GLN B 1 148 ? -22.438 -14.57 10.945 1 87.5 148 GLN B CA 1
ATOM 2565 C C . GLN B 1 148 ? -22.109 -15.18 9.586 1 87.5 148 GLN B C 1
ATOM 2567 O O . GLN B 1 148 ? -22.812 -16.078 9.109 1 87.5 148 GLN B O 1
ATOM 2572 N N . ARG B 1 149 ? -21.094 -14.711 8.938 1 88.31 149 ARG B N 1
ATOM 2573 C CA . ARG B 1 149 ? -20.594 -15.234 7.676 1 88.31 149 ARG B CA 1
ATOM 2574 C C . ARG B 1 149 ? -21.672 -15.203 6.598 1 88.31 149 ARG B C 1
ATOM 2576 O O . ARG B 1 149 ? -21.922 -16.219 5.934 1 88.31 149 ARG B O 1
ATOM 2583 N N . ARG B 1 150 ? -22.469 -14.117 6.5 1 90.75 150 ARG B N 1
ATOM 2584 C CA . ARG B 1 150 ? -23.531 -13.922 5.52 1 90.75 150 ARG B CA 1
ATOM 2585 C C . ARG B 1 150 ? -22.969 -13.391 4.203 1 90.75 150 ARG B C 1
ATOM 2587 O O . ARG B 1 150 ? -23.672 -13.352 3.195 1 90.75 150 ARG B O 1
ATOM 2594 N N . GLY B 1 151 ? -21.656 -12.992 4.199 1 91.38 151 GLY B N 1
ATOM 2595 C CA . GLY 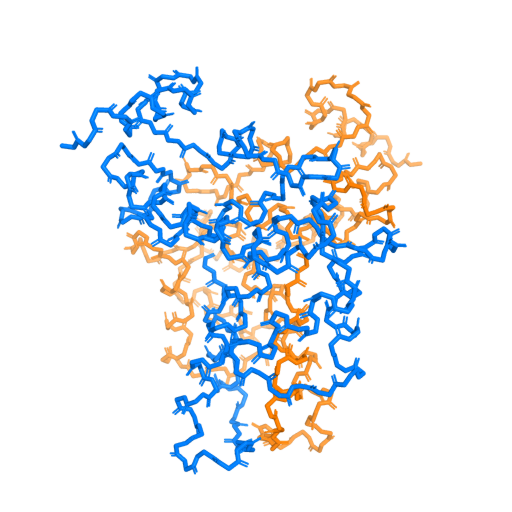B 1 151 ? -21.062 -12.43 3 1 91.38 151 GLY B CA 1
ATOM 2596 C C . GLY B 1 151 ? -21.453 -10.984 2.758 1 91.38 151 GLY B C 1
ATOM 2597 O O . GLY B 1 151 ? -21.156 -10.422 1.701 1 91.38 151 GLY B O 1
ATOM 2598 N N . VAL B 1 152 ? -22.219 -10.461 3.645 1 94.88 152 VAL B N 1
ATOM 2599 C CA . VAL B 1 152 ? -22.656 -9.062 3.623 1 94.88 152 VAL B CA 1
ATOM 2600 C C . VAL B 1 152 ? -22.484 -8.453 5.012 1 94.88 152 VAL B C 1
ATOM 2602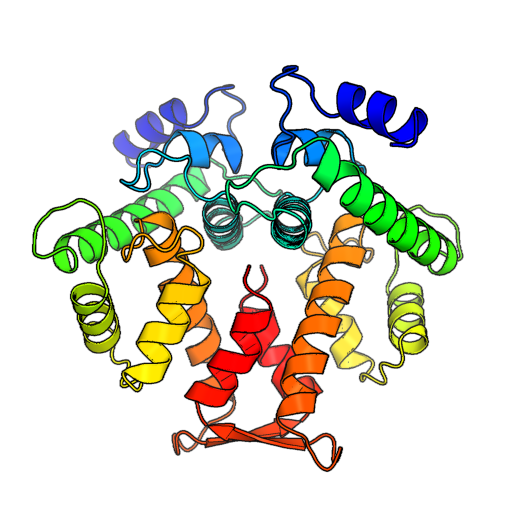 O O . VAL B 1 152 ? -22.766 -9.094 6.023 1 94.88 152 VAL B O 1
ATOM 2605 N N . VAL B 1 153 ? -21.922 -7.223 5.07 1 95.88 153 VAL B N 1
ATOM 2606 C CA . VAL B 1 153 ? -21.672 -6.57 6.352 1 95.88 153 VAL B CA 1
ATOM 2607 C C . VAL B 1 153 ? -22.188 -5.129 6.305 1 95.88 153 VAL B C 1
ATOM 2609 O O . VAL B 1 153 ? -22.078 -4.457 5.277 1 95.88 153 VAL B O 1
ATOM 2612 N N . THR B 1 154 ? -22.781 -4.766 7.391 1 94.25 154 THR B N 1
ATOM 2613 C CA . THR B 1 154 ? -23.078 -3.355 7.598 1 94.25 154 THR B CA 1
ATOM 2614 C C . THR B 1 154 ? -21.984 -2.68 8.422 1 94.25 154 THR B C 1
ATOM 2616 O O . THR B 1 154 ? -21.656 -3.133 9.516 1 94.25 154 THR B O 1
ATOM 2619 N N . MET B 1 155 ? -21.406 -1.644 7.785 1 95 155 MET B N 1
ATOM 2620 C CA . MET B 1 155 ? -20.297 -1.022 8.5 1 95 155 MET B CA 1
ATOM 2621 C C . MET B 1 155 ? -20.391 0.498 8.445 1 95 155 MET B C 1
ATOM 2623 O O . MET B 1 155 ? -20.859 1.057 7.453 1 95 155 MET B O 1
ATOM 2627 N N . SER B 1 156 ? -19.953 1.066 9.578 1 96.56 156 SER B N 1
ATOM 2628 C CA . SER B 1 156 ? -19.781 2.514 9.602 1 96.56 156 SER B CA 1
ATOM 2629 C C . SER B 1 156 ? -18.531 2.93 8.828 1 96.56 156 SER B C 1
ATOM 2631 O O . SER B 1 156 ? -17.734 2.08 8.414 1 96.56 156 SER B O 1
ATOM 2633 N N . PHE B 1 157 ? -18.438 4.215 8.617 1 96.69 157 PHE B N 1
ATOM 2634 C CA . PHE B 1 157 ? -17.281 4.754 7.918 1 96.69 157 PHE B CA 1
ATOM 2635 C C . PHE B 1 157 ? -15.992 4.383 8.648 1 96.69 157 PHE B C 1
ATOM 2637 O O . PHE B 1 157 ? -15.039 3.906 8.023 1 96.69 157 PHE B O 1
ATOM 2644 N N . GLU B 1 158 ? -15.922 4.484 9.953 1 96.81 158 GLU B N 1
ATOM 2645 C CA . GLU B 1 158 ? -14.734 4.156 10.727 1 96.81 158 GLU B CA 1
ATOM 2646 C C . GLU B 1 158 ? -14.422 2.664 10.656 1 96.81 158 GLU B C 1
ATOM 2648 O O . GLU B 1 158 ? -13.258 2.268 10.609 1 96.81 158 GLU B O 1
ATOM 2653 N N . GLN B 1 159 ? -15.469 1.881 10.664 1 96.25 159 GLN B N 1
ATOM 2654 C CA . GLN B 1 159 ? -15.273 0.44 10.547 1 96.25 159 GLN B CA 1
ATOM 2655 C C . GLN B 1 159 ? -14.688 0.068 9.195 1 96.25 159 GLN B C 1
ATOM 2657 O O . GLN B 1 159 ? -13.766 -0.752 9.117 1 96.25 159 GLN B O 1
ATOM 2662 N N . PHE B 1 160 ? -15.242 0.718 8.18 1 97.44 160 PHE B N 1
ATOM 2663 C CA . PHE B 1 160 ? -14.719 0.501 6.832 1 97.44 160 PHE B CA 1
ATOM 2664 C C . PHE B 1 160 ? -13.25 0.907 6.75 1 97.44 160 PHE B C 1
ATOM 2666 O O . PHE B 1 160 ? -12.422 0.148 6.246 1 97.44 160 PHE B O 1
ATOM 2673 N N . LEU B 1 161 ? -12.93 2.066 7.273 1 97.12 161 LEU B N 1
ATOM 2674 C CA . LEU B 1 161 ? -11.555 2.557 7.254 1 97.12 161 LEU B CA 1
ATOM 2675 C C . LEU B 1 161 ? -10.625 1.614 8.016 1 97.12 161 LEU B C 1
ATOM 2677 O O . LEU B 1 161 ? -9.555 1.263 7.531 1 97.12 161 LEU B O 1
ATOM 2681 N N . GLY B 1 162 ? -11.047 1.234 9.188 1 96.25 162 GLY B N 1
ATOM 2682 C CA . GLY B 1 162 ? -10.258 0.319 10 1 96.25 162 GLY B CA 1
ATOM 2683 C C . GLY B 1 162 ? -9.953 -0.988 9.297 1 96.25 162 GLY B C 1
ATOM 2684 O O . GLY B 1 162 ? -8.82 -1.476 9.344 1 96.25 162 GLY B O 1
ATOM 2685 N N . ALA B 1 163 ? -10.945 -1.508 8.578 1 95.88 163 ALA B N 1
ATOM 2686 C CA . ALA B 1 163 ? -10.781 -2.762 7.848 1 95.88 163 ALA B CA 1
ATOM 2687 C C . ALA B 1 163 ? -9.859 -2.578 6.645 1 95.88 163 ALA B C 1
ATOM 2689 O O . ALA B 1 163 ? -9 -3.42 6.383 1 95.88 163 ALA B O 1
ATOM 2690 N N . ALA B 1 164 ? -10.016 -1.459 5.934 1 95.94 164 ALA B N 1
ATOM 2691 C CA . ALA B 1 164 ? -9.25 -1.204 4.715 1 95.94 164 ALA B CA 1
ATOM 2692 C C . ALA B 1 164 ? -7.801 -0.866 5.035 1 95.94 164 ALA B C 1
ATOM 2694 O O . ALA B 1 164 ? -6.883 -1.32 4.348 1 95.94 164 ALA B O 1
ATOM 2695 N N . PHE B 1 165 ? -7.527 -0.153 6.125 1 95 165 PHE B N 1
ATOM 2696 C CA . PHE B 1 165 ? -6.188 0.281 6.496 1 95 165 PHE B CA 1
ATOM 2697 C C . PHE B 1 165 ? -5.348 -0.899 6.973 1 95 165 PHE B C 1
ATOM 2699 O O . PHE B 1 165 ? -4.121 -0.805 7.047 1 95 165 PHE B O 1
ATOM 2706 N N . ASN B 1 166 ? -5.992 -2.039 7.258 1 90.75 166 ASN B N 1
ATOM 2707 C CA . ASN B 1 166 ? -5.25 -3.211 7.707 1 90.75 166 ASN B CA 1
ATOM 2708 C C . ASN B 1 166 ? -4.277 -3.701 6.641 1 90.75 166 ASN B C 1
ATOM 2710 O O . ASN B 1 166 ? -3.314 -4.406 6.949 1 90.75 166 ASN B O 1
ATOM 2714 N N . MET B 1 167 ? -4.527 -3.268 5.406 1 85.75 167 MET B N 1
ATOM 2715 C CA . MET B 1 167 ? -3.615 -3.719 4.359 1 85.75 167 MET B CA 1
ATOM 2716 C C . MET B 1 167 ? -2.449 -2.75 4.195 1 85.75 167 MET B C 1
ATOM 2718 O O . MET B 1 167 ? -1.489 -3.039 3.48 1 85.75 167 MET B O 1
ATOM 2722 N N . CYS B 1 168 ? -2.625 -1.524 4.812 1 78.31 168 CYS B N 1
ATOM 2723 C CA . CYS B 1 168 ? -1.556 -0.536 4.727 1 78.31 168 CYS B CA 1
ATOM 2724 C C . CYS B 1 168 ? -0.507 -0.772 5.809 1 78.31 168 CYS B C 1
ATOM 2726 O O . CYS B 1 168 ? -0.843 -0.905 6.984 1 78.31 168 CYS B O 1
ATOM 2728 N N . VAL B 1 169 ? 0.651 -1.11 5.391 1 68.94 169 VAL B N 1
ATOM 2729 C CA . VAL B 1 169 ? 1.725 -1.349 6.352 1 68.94 169 VAL B CA 1
ATOM 2730 C C . VAL B 1 169 ? 2.711 -0.184 6.32 1 68.94 169 VAL B C 1
ATOM 2732 O O . VAL B 1 169 ? 2.844 0.5 5.305 1 68.94 169 VAL B O 1
#

InterPro domains:
  IPR002048 EF-hand domain [PF13405] (72-100)
  IPR002048 EF-hand domain [PF13499] (3-64)
  IPR002048 EF-hand domain [PS50222] (1-35)
  IPR002048 EF-hand domain [PS50222] (67-102)
  IPR002048 EF-hand domain [SM00054] (4-32)
  IPR002048 EF-hand domain [SM00054] (41-69)
  IPR002048 EF-hand domain [SM00054] (71-99)
  IPR011992 EF-hand domain pair [SSF47473] (3-162)
  IPR018247 EF-Hand 1, calcium-binding site [PS00018] (13-25)
  IPR018247 EF-Hand 1, calcium-binding site [PS00018] (80-92)
  IPR051426 Peflin/Sorcin Calcium-Binding [PTHR46212] (1-167)

Sequence (338 aa):
MDQRIVEMFQRVDKDRSGQITAEELQAALSNGLGTPFDITCTSLMISIFDQDNNGTISCNEFGQLFNYITAWQNLFYQHDRDRSGTIDLQEFSSALSHFGYNLSPRFVSWLMMRFDRQRLGKIGFDKYIYILVCLQILTKSFSALDMQRRGVVTMSFEQFLGAAFNMCVMDQRIVEMFQRVDKDRSGQITAEELQAALSNGLGTPFDITCTSLMISIFDQDNNGTISCNEFGQLFNYITAWQNLFYQHDRDRSGTIDLQEFSSALSHFGYNLSPRFVSWLMMRFDRQRLGKIGFDKYIYILVCLQILTKSFSALDMQRRGVVTMSFEQFLGAAFNMCV

Foldseek 3Di:
DPPVLVVVVCVLPPVPPQWHALVSVQVVDDFLPPDTFDSVLSQLLCCVQVPVNPRTAGSVSSVVSVVVLVVLVVLVCVLPVVNSQWHALVSQVVSCVVVPDDDDSVVSVVLVCVQVVVPPRTTTSSVSSLSVLLVVQLVVLVCVQVVVVPVDGDDDPVSVCVSNCSSPD/DPPVLLVVVCVLPPVPPQWHALVSVQVVDDFLPPDTFDSVLSQLLCCVQVPVNPRTAGSVSSVVSVVVLVVLVVLVCVLPVVNSQWHALVSQVVSCVVVPDDDDSVVSVVLVCVQVVVPPRTTTSSVSSLSVLLVVQLVVLVCVQVVVPPVDGDDDPVSVVVSNCSSPD

Secondary structure (DSSP, 8-state):
--HHHHHHHHHH-TT-SSEE-HHHHHHH---SSSSPPPHHHHHHHHHHH-TT-SSSEEHHHHHHHHHHHHHHHHHHHHH-TT-SSSEEHHHHHHHHHHTT----HHHHHHHHHHH-TT--SEE-HHHHHHHHHHHHHHHHHHHHH-TT--SEEEEEHHHHHHHHHTT--/--HHHHHHHHHH-TT-SSEE-HHHHHHH---SSSSPPPHHHHHHHHHHH-TT-SSSEEHHHHHHHHHHHHHHHHHHHHH-TT-SSSEEHHHHHHHHHHTT----HHHHHHHHHHH-TT--SEE-HHHHHHHHHHHHHHHHHHHHH-TT--SEEEEEHHHHHHHHHTT--

Solvent-accessible surface area (backbone atoms only — not comparable to full-atom values): 18594 Å² total; per-residue (Å²): 129,64,65,67,50,54,55,49,46,57,65,37,21,78,83,68,74,68,47,32,41,41,66,36,50,22,73,69,44,75,15,61,74,86,52,81,31,49,56,61,40,38,42,51,56,42,58,74,50,22,83,82,54,77,76,39,33,39,66,77,38,38,50,57,50,51,54,51,51,51,53,51,50,53,51,48,56,66,40,20,77,82,69,72,51,42,33,37,65,68,35,45,50,49,44,42,42,74,76,68,45,86,71,53,69,68,55,52,52,50,58,51,48,72,73,22,68,77,66,73,64,43,36,30,50,38,55,51,51,43,51,54,52,42,48,51,44,42,48,53,39,50,45,72,66,24,77,83,66,74,59,51,35,78,36,40,58,67,52,48,48,57,33,44,49,65,61,62,119,128,64,65,68,50,54,56,50,47,57,67,38,20,76,83,68,75,66,47,33,43,42,66,36,50,24,73,68,44,75,16,62,74,86,53,80,31,50,54,61,39,37,42,50,57,44,59,75,47,21,83,85,55,77,75,38,34,39,69,77,38,38,49,58,50,49,52,52,51,52,52,50,49,54,52,47,56,67,39,19,76,83,68,72,51,41,35,35,64,68,35,45,52,50,44,42,41,73,75,68,43,85,70,54,69,68,54,51,52,51,58,50,48,70,74,22,68,77,65,75,64,43,37,31,50,38,55,51,50,42,50,53,51,43,48,52,43,42,46,52,37,48,46,72,66,22,79,81,67,74,59,52,36,77,36,39,58,67,54,47,49,58,32,44,48,64,59,63,122

pLDDT: mean 94.51, std 4.38, range [68.62, 98.69]